Protein AF-A0A939XUY3-F1 (afdb_monomer_lite)

Radius of gyration: 16.59 Å; chains: 1; bounding box: 42×34×42 Å

Sequence (201 aa):
IHAEDLVKTSRIRFNNLEGNDAPYPIAFFKFMLNDNFCKLTSYDYEPELLSLAILDDESDGYLILGYEDGTIAKARVDELLAKNDYVNYKRNSASKLIFASIAHEGDGVMSITKESKSAHRIMVRVDSLSKIDECKIADKGMCPYNEEMISEVIAMDIIPAEDLGVFANITDLDARSLGNPLAKLPKAMDAKLRAWGFEME

Structure (mmCIF, N/CA/C/O backbone):
data_AF-A0A939XUY3-F1
#
_entry.id   AF-A0A939XUY3-F1
#
loop_
_atom_site.group_PDB
_atom_site.id
_atom_site.type_symbol
_atom_site.label_atom_id
_atom_site.label_alt_id
_atom_site.label_comp_id
_atom_site.label_asym_id
_atom_site.label_entity_id
_atom_site.label_seq_id
_atom_site.pdbx_PDB_ins_code
_atom_site.Cartn_x
_atom_site.Cartn_y
_atom_site.Cartn_z
_atom_site.occupancy
_atom_site.B_iso_or_equiv
_atom_site.auth_seq_id
_atom_site.auth_comp_id
_atom_site.auth_asym_id
_atom_site.auth_atom_id
_atom_site.pdbx_PDB_model_num
ATOM 1 N N . ILE A 1 1 ? 19.998 9.329 6.442 1.00 66.50 1 ILE A N 1
ATOM 2 C CA . ILE A 1 1 ? 18.587 8.884 6.436 1.00 66.50 1 ILE A CA 1
ATOM 3 C C . ILE A 1 1 ? 18.218 8.662 7.891 1.00 66.50 1 ILE A C 1
ATOM 5 O O . ILE A 1 1 ? 18.940 7.920 8.554 1.00 66.50 1 ILE A O 1
ATOM 9 N N . HIS A 1 2 ? 17.229 9.385 8.419 1.00 73.88 2 HIS A N 1
ATOM 10 C CA . HIS A 1 2 ? 16.767 9.161 9.789 1.00 73.88 2 HIS A CA 1
ATOM 11 C C . HIS A 1 2 ? 15.851 7.931 9.812 1.00 73.88 2 HIS A C 1
ATOM 13 O O . HIS A 1 2 ? 15.225 7.608 8.807 1.00 73.88 2 HIS A O 1
ATOM 19 N N . ALA A 1 3 ? 15.781 7.213 10.937 1.00 70.94 3 ALA A N 1
ATOM 20 C CA . ALA A 1 3 ? 14.978 5.986 11.026 1.00 70.94 3 ALA A CA 1
ATOM 21 C C . ALA A 1 3 ? 13.485 6.226 10.719 1.00 70.94 3 ALA A C 1
ATOM 23 O O . ALA A 1 3 ? 12.813 5.347 10.187 1.00 70.94 3 ALA A O 1
ATOM 24 N N . GLU A 1 4 ? 12.995 7.430 11.015 1.00 72.62 4 GLU A N 1
ATOM 25 C CA . GLU A 1 4 ? 11.638 7.905 10.722 1.00 72.62 4 GLU A CA 1
ATOM 26 C C . GLU A 1 4 ? 11.360 8.143 9.231 1.00 72.62 4 GLU A C 1
ATOM 28 O O . GLU A 1 4 ? 10.201 8.260 8.842 1.00 72.62 4 GLU A O 1
ATOM 33 N N . ASP A 1 5 ? 12.393 8.217 8.388 1.00 79.38 5 ASP A N 1
ATOM 34 C CA . ASP A 1 5 ? 12.255 8.386 6.937 1.00 79.38 5 ASP A CA 1
ATOM 35 C C . ASP A 1 5 ? 12.140 7.050 6.195 1.00 79.38 5 ASP A C 1
ATOM 37 O O . ASP A 1 5 ? 11.808 7.034 5.010 1.00 79.38 5 ASP A O 1
ATOM 41 N N . LEU A 1 6 ? 12.435 5.932 6.866 1.00 88.44 6 LEU A N 1
ATOM 42 C CA . LEU A 1 6 ? 12.417 4.611 6.249 1.00 88.44 6 LEU A CA 1
ATOM 43 C C . LEU A 1 6 ? 10.993 4.201 5.874 1.00 88.44 6 LEU A C 1
ATOM 45 O O . LEU A 1 6 ? 10.071 4.271 6.688 1.00 88.44 6 LEU A O 1
ATOM 49 N N . VAL A 1 7 ? 10.847 3.695 4.652 1.00 93.31 7 VAL A N 1
ATOM 50 C CA . VAL A 1 7 ? 9.581 3.164 4.146 1.00 93.31 7 VAL A CA 1
ATOM 51 C C . VAL A 1 7 ? 9.457 1.716 4.610 1.00 93.31 7 VAL A C 1
ATOM 53 O O . VAL A 1 7 ? 10.391 0.924 4.480 1.00 93.31 7 VAL A O 1
ATOM 56 N N . LYS A 1 8 ? 8.309 1.354 5.186 1.00 94.38 8 LYS A N 1
ATOM 57 C CA . LYS A 1 8 ? 8.032 -0.024 5.606 1.00 94.38 8 LYS A CA 1
ATOM 58 C C . LYS A 1 8 ? 7.576 -0.866 4.415 1.00 94.38 8 LYS A C 1
ATOM 60 O O . LYS A 1 8 ? 6.984 -0.348 3.478 1.00 94.38 8 LYS A O 1
ATOM 65 N N . THR A 1 9 ? 7.818 -2.168 4.476 1.00 95.50 9 THR A N 1
ATOM 66 C CA . THR A 1 9 ? 7.216 -3.156 3.569 1.00 95.50 9 THR A CA 1
ATOM 67 C C . THR A 1 9 ? 6.383 -4.142 4.374 1.00 95.50 9 THR A C 1
ATOM 69 O O . THR A 1 9 ? 6.449 -4.134 5.608 1.00 95.50 9 THR A O 1
ATOM 72 N N . SER A 1 10 ? 5.574 -4.949 3.688 1.00 93.12 10 SER A N 1
ATOM 73 C CA . SER A 1 10 ? 4.728 -5.953 4.324 1.00 93.12 10 SER A CA 1
ATOM 74 C C . SER A 1 10 ? 5.546 -6.885 5.212 1.00 93.12 10 SER A C 1
ATOM 76 O O . SER A 1 10 ? 6.631 -7.327 4.832 1.00 93.12 10 SER A O 1
ATOM 78 N N . ARG A 1 11 ? 5.012 -7.207 6.396 1.00 89.69 11 ARG A N 1
ATOM 79 C CA . ARG A 1 11 ? 5.635 -8.170 7.320 1.00 89.69 11 ARG A CA 1
ATOM 80 C C . ARG A 1 11 ? 5.455 -9.622 6.882 1.00 89.69 11 ARG A C 1
ATOM 82 O O . ARG A 1 11 ? 6.152 -10.501 7.377 1.00 89.69 11 ARG A O 1
ATOM 89 N N . ILE A 1 12 ? 4.496 -9.868 5.994 1.00 84.81 12 ILE A N 1
ATOM 90 C CA . ILE A 1 12 ? 4.078 -11.208 5.572 1.00 84.81 12 ILE A CA 1
ATOM 91 C C . ILE A 1 12 ? 4.806 -11.608 4.287 1.00 84.81 12 ILE A C 1
ATOM 93 O O . ILE A 1 12 ? 5.097 -12.783 4.068 1.00 84.81 12 ILE A O 1
ATOM 97 N N . ARG A 1 13 ? 5.152 -10.620 3.456 1.00 87.06 13 ARG A N 1
ATOM 98 C CA . ARG A 1 13 ? 5.920 -10.818 2.232 1.00 87.06 13 ARG A CA 1
ATOM 99 C C . ARG A 1 13 ? 7.418 -10.892 2.525 1.00 87.06 13 ARG A C 1
ATOM 101 O O . ARG A 1 13 ? 8.018 -9.935 3.012 1.00 87.06 13 ARG A O 1
ATOM 108 N N . PHE A 1 14 ? 8.052 -11.998 2.148 1.00 81.44 14 PHE A N 1
ATOM 109 C CA . PHE A 1 14 ? 9.499 -12.151 2.281 1.00 81.44 14 PHE A CA 1
ATOM 110 C C . PHE A 1 14 ? 10.246 -11.311 1.231 1.00 81.44 14 PHE A C 1
ATOM 112 O O . PHE A 1 14 ? 10.241 -11.624 0.045 1.00 81.44 14 PHE A O 1
ATOM 119 N N . ASN A 1 15 ? 10.893 -10.227 1.663 1.00 85.94 15 ASN A N 1
ATOM 120 C CA . ASN A 1 15 ? 11.647 -9.330 0.784 1.00 85.94 15 ASN A CA 1
ATOM 121 C C . ASN A 1 15 ? 13.133 -9.717 0.730 1.00 85.94 15 ASN A C 1
ATOM 123 O O . ASN A 1 15 ? 13.960 -9.102 1.407 1.00 85.94 15 ASN A O 1
ATOM 127 N N . ASN A 1 16 ? 13.469 -10.752 -0.044 1.00 79.56 16 ASN A N 1
ATOM 128 C CA . ASN A 1 16 ? 14.843 -11.243 -0.107 1.00 79.56 16 ASN A CA 1
ATOM 129 C C . ASN A 1 16 ? 15.737 -10.390 -1.020 1.00 79.56 16 ASN A C 1
ATOM 131 O O . ASN A 1 16 ? 15.702 -10.530 -2.241 1.00 79.56 16 ASN A O 1
ATOM 135 N N . LEU A 1 17 ? 16.568 -9.532 -0.426 1.00 80.25 17 LEU A N 1
ATOM 136 C CA . LEU A 1 17 ? 17.555 -8.740 -1.166 1.00 80.25 17 LEU A CA 1
ATOM 137 C C . LEU A 1 17 ? 18.861 -9.508 -1.442 1.00 80.25 17 LEU A C 1
ATOM 139 O O . LEU A 1 17 ? 19.607 -9.120 -2.339 1.00 80.25 17 LEU A O 1
ATOM 143 N N . GLU A 1 18 ? 19.138 -10.599 -0.714 1.00 66.88 18 GLU A N 1
ATOM 144 C CA . GLU A 1 18 ? 20.404 -11.339 -0.790 1.00 66.88 18 GLU A CA 1
ATOM 145 C C . GLU A 1 18 ? 20.194 -12.788 -1.269 1.00 66.88 18 GLU A C 1
ATOM 147 O O . GLU A 1 18 ? 19.585 -13.631 -0.611 1.00 66.88 18 GLU A O 1
ATOM 152 N N . GLY A 1 19 ? 20.729 -13.090 -2.455 1.00 55.59 19 GLY A N 1
ATOM 153 C CA . GLY A 1 19 ? 20.490 -14.322 -3.217 1.00 55.59 19 GLY A CA 1
ATOM 154 C C . GLY A 1 19 ? 21.159 -15.601 -2.700 1.00 55.59 19 GLY A C 1
ATOM 155 O O . GLY A 1 19 ? 21.753 -16.327 -3.499 1.00 55.59 19 GLY A O 1
ATOM 156 N N . ASN A 1 20 ? 21.068 -15.897 -1.402 1.00 54.28 20 ASN A N 1
ATOM 157 C CA . ASN A 1 20 ? 21.518 -17.185 -0.858 1.00 54.28 20 ASN A CA 1
ATOM 158 C C . ASN A 1 20 ? 20.404 -18.242 -0.804 1.00 54.28 20 ASN A C 1
ATOM 160 O O . ASN A 1 20 ? 20.714 -19.426 -0.902 1.00 54.28 20 ASN A O 1
ATOM 164 N N . ASP A 1 21 ? 19.135 -17.823 -0.749 1.00 55.06 21 ASP A N 1
ATOM 165 C CA . ASP A 1 21 ? 17.969 -18.708 -0.804 1.00 55.06 21 ASP A CA 1
ATOM 166 C C . ASP A 1 21 ? 17.056 -18.302 -1.973 1.00 55.06 21 ASP A C 1
ATOM 168 O O . ASP A 1 21 ? 16.657 -17.144 -2.102 1.00 55.06 21 ASP A O 1
ATOM 172 N N . ALA A 1 22 ? 16.765 -19.260 -2.858 1.00 61.78 22 ALA A N 1
ATOM 173 C CA . ALA A 1 22 ? 15.842 -19.090 -3.980 1.00 61.78 22 ALA A CA 1
ATOM 174 C C . ALA A 1 22 ? 14.418 -18.761 -3.478 1.00 61.78 22 ALA A C 1
ATOM 176 O O . ALA A 1 22 ? 14.032 -19.267 -2.421 1.00 61.78 22 ALA A O 1
ATOM 177 N N . PRO A 1 23 ? 13.598 -18.005 -4.233 1.00 70.06 23 PRO A N 1
ATOM 178 C CA . PRO A 1 23 ? 13.782 -17.572 -5.627 1.00 70.06 23 PRO A CA 1
ATOM 179 C C . PRO A 1 23 ? 14.630 -16.300 -5.812 1.00 70.06 23 PRO A C 1
ATOM 181 O O . PRO A 1 23 ? 14.644 -15.405 -4.972 1.00 70.06 23 PRO A O 1
ATOM 184 N N . TYR A 1 24 ? 15.338 -16.228 -6.946 1.00 82.62 24 TYR A N 1
ATOM 185 C CA . TYR A 1 24 ? 16.146 -15.064 -7.322 1.00 82.62 24 TYR A CA 1
ATOM 186 C C . TYR A 1 24 ? 15.261 -13.914 -7.827 1.00 82.62 24 TYR A C 1
ATOM 188 O O . TYR A 1 24 ? 14.397 -14.161 -8.672 1.00 82.62 24 TYR A O 1
ATOM 196 N N . PRO A 1 25 ? 15.503 -12.665 -7.392 1.00 90.69 25 PRO A N 1
ATOM 197 C CA . PRO A 1 25 ? 14.782 -11.510 -7.914 1.00 90.69 25 PRO A CA 1
ATOM 198 C C . PRO A 1 25 ? 15.073 -11.276 -9.403 1.00 90.69 25 PRO A C 1
ATOM 200 O O . PRO A 1 25 ? 16.224 -11.351 -9.835 1.00 90.69 25 PRO A O 1
ATOM 203 N N . ILE A 1 26 ? 14.041 -10.941 -10.180 1.00 92.62 26 ILE A N 1
ATOM 204 C CA . ILE A 1 26 ? 14.151 -10.531 -11.590 1.00 92.62 26 ILE A CA 1
ATOM 205 C C . ILE A 1 26 ? 14.459 -9.033 -11.741 1.00 92.62 26 ILE A C 1
ATOM 207 O O . ILE A 1 26 ? 14.944 -8.595 -12.785 1.00 92.62 26 ILE A O 1
ATOM 211 N N . ALA A 1 27 ? 14.167 -8.243 -10.706 1.00 94.50 27 ALA A N 1
ATOM 212 C CA . ALA A 1 27 ? 14.479 -6.823 -10.608 1.00 94.50 27 ALA A CA 1
ATOM 213 C C . ALA A 1 27 ? 14.414 -6.361 -9.145 1.00 94.50 27 ALA A C 1
ATOM 215 O O . ALA A 1 27 ? 13.962 -7.091 -8.262 1.00 94.50 27 ALA A O 1
ATOM 216 N N . PHE A 1 28 ? 14.805 -5.113 -8.909 1.00 95.19 28 PHE A N 1
ATOM 217 C CA . PHE A 1 28 ? 14.605 -4.408 -7.654 1.00 95.19 28 PHE A CA 1
ATOM 218 C C . PHE A 1 28 ? 13.915 -3.072 -7.910 1.00 95.19 28 PHE A C 1
ATOM 220 O O . PHE A 1 28 ? 14.268 -2.336 -8.836 1.00 95.19 28 PHE A O 1
ATOM 227 N N . PHE A 1 29 ? 12.944 -2.745 -7.068 1.00 96.38 29 PHE A N 1
ATOM 228 C CA . PHE A 1 29 ? 12.309 -1.436 -7.012 1.00 96.38 29 PHE A CA 1
ATOM 229 C C . PHE A 1 29 ? 12.867 -0.661 -5.828 1.00 96.38 29 PHE A C 1
ATOM 231 O O . PHE A 1 29 ? 12.643 -1.018 -4.672 1.00 96.38 29 PHE A O 1
ATOM 238 N N . LYS A 1 30 ? 13.599 0.409 -6.132 1.00 95.19 30 LYS A N 1
ATOM 239 C CA . LYS A 1 30 ? 14.349 1.201 -5.165 1.00 95.19 30 LYS A CA 1
ATOM 240 C C . LYS A 1 30 ? 13.684 2.549 -4.930 1.00 95.19 30 LYS A C 1
ATOM 242 O O . LYS A 1 30 ? 13.496 3.340 -5.859 1.00 95.19 30 LYS A O 1
ATOM 247 N N . PHE A 1 31 ? 13.370 2.828 -3.670 1.00 95.00 31 PHE A N 1
ATOM 248 C CA . PHE A 1 31 ? 12.818 4.093 -3.199 1.00 95.00 31 PHE A CA 1
ATOM 249 C C . PHE A 1 31 ? 13.915 4.924 -2.554 1.00 95.00 31 PHE A C 1
ATOM 251 O O . PHE A 1 31 ? 14.581 4.495 -1.613 1.00 95.00 31 PHE A O 1
ATOM 258 N N . MET A 1 32 ? 14.085 6.144 -3.045 1.00 91.50 32 MET A N 1
ATOM 259 C CA . MET A 1 32 ? 15.143 7.048 -2.610 1.00 91.50 32 MET A CA 1
ATOM 260 C C . MET A 1 32 ? 14.568 8.320 -1.988 1.00 91.50 32 MET A C 1
ATOM 262 O O . MET A 1 32 ? 13.374 8.625 -2.093 1.00 91.50 32 MET A O 1
ATOM 266 N N . LEU A 1 33 ? 15.456 9.090 -1.358 1.00 86.31 33 LEU A N 1
ATOM 267 C CA . LEU A 1 33 ? 15.178 10.461 -0.936 1.00 86.31 33 LEU A CA 1
ATOM 268 C C . LEU A 1 33 ? 14.721 11.329 -2.126 1.00 86.31 33 LEU A C 1
ATOM 270 O O . LEU A 1 33 ? 14.993 11.019 -3.289 1.00 86.31 33 LEU A O 1
ATOM 274 N N . ASN A 1 34 ? 14.069 12.455 -1.824 1.00 88.12 34 ASN A N 1
ATOM 275 C CA . ASN A 1 34 ? 13.560 13.423 -2.811 1.00 88.12 34 ASN A CA 1
ATOM 276 C C . ASN A 1 34 ? 12.530 12.839 -3.793 1.00 88.12 34 ASN A C 1
ATOM 278 O O . ASN A 1 34 ? 12.464 13.253 -4.958 1.00 88.12 34 ASN A O 1
ATOM 282 N N . ASP A 1 35 ? 11.758 11.859 -3.325 1.00 91.31 35 ASP A N 1
ATOM 283 C CA . ASP A 1 35 ? 10.641 11.260 -4.057 1.00 91.31 35 ASP A CA 1
ATOM 284 C C . ASP A 1 35 ? 11.050 10.626 -5.389 1.00 91.31 35 ASP A C 1
ATOM 286 O O . ASP A 1 35 ? 10.307 10.647 -6.373 1.00 91.31 35 ASP A O 1
ATOM 290 N N . ASN A 1 36 ? 12.255 10.052 -5.418 1.00 93.38 36 ASN A N 1
ATOM 291 C CA . ASN A 1 36 ? 12.740 9.298 -6.562 1.00 93.38 36 ASN A CA 1
ATOM 292 C C . ASN A 1 36 ? 12.455 7.797 -6.400 1.00 93.38 36 ASN A C 1
ATOM 294 O O . ASN A 1 36 ? 12.539 7.231 -5.307 1.00 93.38 36 ASN A O 1
ATOM 298 N N . PHE A 1 37 ? 12.167 7.166 -7.530 1.00 95.12 37 PHE A N 1
ATOM 299 C CA . PHE A 1 37 ? 11.988 5.735 -7.720 1.00 95.12 37 PHE A CA 1
ATOM 300 C C . PHE A 1 37 ? 12.914 5.261 -8.840 1.00 95.12 37 PHE A C 1
ATOM 302 O O . PHE A 1 37 ? 13.061 5.953 -9.851 1.00 95.12 37 PHE A O 1
ATOM 309 N N . CYS A 1 38 ? 13.495 4.077 -8.687 1.00 94.75 38 CYS A N 1
ATOM 310 C CA . CYS A 1 38 ? 14.340 3.464 -9.701 1.00 94.75 38 CYS A CA 1
ATOM 311 C C . CYS A 1 38 ? 14.058 1.964 -9.817 1.00 94.75 38 CYS A C 1
ATOM 313 O O . CYS A 1 38 ? 13.785 1.298 -8.819 1.00 94.75 38 CYS A O 1
ATOM 315 N N . LYS A 1 39 ? 14.149 1.447 -11.043 1.00 95.31 39 LYS A N 1
ATOM 316 C CA . LYS A 1 39 ? 14.229 0.012 -11.314 1.00 95.31 39 LYS A CA 1
ATOM 317 C C . LYS A 1 39 ? 15.700 -0.363 -11.483 1.00 95.31 39 LYS A C 1
ATOM 319 O O . LYS A 1 39 ? 16.402 0.330 -12.220 1.00 95.31 39 LYS A O 1
ATOM 324 N N . LEU A 1 40 ? 16.119 -1.450 -10.845 1.00 93.75 40 LEU A N 1
ATOM 325 C CA . LEU A 1 40 ? 17.461 -2.013 -10.959 1.00 93.75 40 LEU A CA 1
ATOM 326 C C . LEU A 1 40 ? 17.384 -3.483 -11.382 1.00 93.75 40 LEU A C 1
ATOM 328 O O . LEU A 1 40 ? 16.575 -4.236 -10.845 1.00 93.75 40 LEU A O 1
ATOM 332 N N . THR A 1 41 ? 18.252 -3.920 -12.288 1.00 90.44 41 THR A N 1
ATOM 333 C CA . THR A 1 41 ? 18.448 -5.351 -12.590 1.00 90.44 41 THR A CA 1
ATOM 334 C C . THR A 1 41 ? 19.451 -6.026 -11.658 1.00 90.44 41 THR A C 1
ATOM 336 O O . THR A 1 41 ? 19.426 -7.244 -11.514 1.00 90.44 41 THR A O 1
ATOM 339 N N . SER A 1 42 ? 20.309 -5.254 -10.985 1.00 85.00 42 SER A N 1
ATOM 340 C CA . SER A 1 42 ? 21.186 -5.754 -9.925 1.00 85.00 42 SER A CA 1
ATOM 341 C C . SER A 1 42 ? 21.156 -4.827 -8.723 1.00 85.00 42 SER A C 1
ATOM 343 O O . SER A 1 42 ? 21.192 -3.609 -8.885 1.00 85.00 42 SER A O 1
ATOM 345 N N . TYR A 1 43 ? 21.094 -5.409 -7.527 1.00 80.19 43 TYR A N 1
ATOM 346 C CA . TYR A 1 43 ? 21.045 -4.650 -6.286 1.00 80.19 43 TYR A CA 1
ATOM 347 C C . TYR A 1 43 ? 22.339 -3.851 -6.079 1.00 80.19 43 TYR A C 1
ATOM 349 O O . TYR A 1 43 ? 23.434 -4.419 -6.070 1.00 80.19 43 TYR A O 1
ATOM 357 N N . ASP A 1 44 ? 22.205 -2.534 -5.912 1.00 77.25 44 ASP A N 1
ATOM 358 C CA . ASP A 1 44 ? 23.287 -1.637 -5.530 1.00 77.25 44 ASP A CA 1
ATOM 359 C C . ASP A 1 44 ? 23.109 -1.245 -4.053 1.00 77.25 44 ASP A C 1
ATOM 361 O O . ASP A 1 44 ? 22.080 -0.715 -3.641 1.00 77.25 44 ASP A O 1
ATOM 365 N N . TYR A 1 45 ? 24.096 -1.543 -3.205 1.00 73.25 45 TYR A N 1
ATOM 366 C CA . TYR A 1 45 ? 24.047 -1.326 -1.746 1.00 73.25 45 TYR A CA 1
ATOM 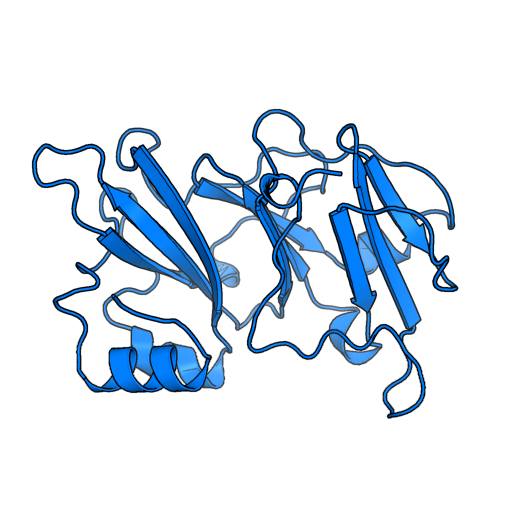367 C C . TYR A 1 45 ? 24.114 0.175 -1.343 1.00 73.25 45 TYR A C 1
ATOM 369 O O . TYR A 1 45 ? 24.731 0.549 -0.346 1.00 73.25 45 TYR A O 1
ATOM 377 N N . GLU A 1 46 ? 23.519 1.060 -2.142 1.00 78.38 46 GLU A N 1
ATOM 378 C CA . GLU A 1 46 ? 23.488 2.511 -1.957 1.00 78.38 46 GLU A CA 1
ATOM 379 C C . GLU A 1 46 ? 22.402 2.941 -0.950 1.00 78.38 46 GLU A C 1
ATOM 381 O O . GLU A 1 46 ? 21.343 2.308 -0.900 1.00 78.38 46 GLU A O 1
ATOM 386 N N . PRO A 1 47 ? 22.595 4.049 -0.201 1.00 75.94 47 PRO A N 1
ATOM 387 C CA . PRO A 1 47 ? 21.625 4.540 0.777 1.00 75.94 47 PRO A CA 1
ATOM 388 C C . PRO A 1 47 ? 20.226 4.758 0.184 1.00 75.94 47 PRO A C 1
ATOM 390 O O . PRO A 1 47 ? 20.037 5.541 -0.749 1.00 75.94 47 PRO A O 1
ATOM 393 N N . GLU A 1 48 ? 19.227 4.113 0.777 1.00 84.44 48 GLU A N 1
ATOM 394 C CA . GLU A 1 48 ? 17.858 4.067 0.262 1.00 84.44 48 GLU A CA 1
ATOM 395 C C . GLU A 1 48 ? 16.820 4.133 1.384 1.00 84.44 48 GLU A C 1
ATOM 397 O O . GLU A 1 48 ? 17.130 3.898 2.552 1.00 84.44 48 GLU A O 1
ATOM 402 N N . LEU A 1 49 ? 15.583 4.488 1.030 1.00 90.31 49 LEU A N 1
ATOM 403 C CA . LEU A 1 49 ? 14.453 4.423 1.959 1.00 90.31 49 LEU A CA 1
ATOM 404 C C . LEU A 1 49 ? 13.915 2.996 2.077 1.00 90.31 49 LEU A C 1
ATOM 406 O O . LEU A 1 49 ? 13.463 2.611 3.152 1.00 90.31 49 LEU A O 1
ATOM 410 N N . LEU A 1 50 ? 13.940 2.256 0.963 1.00 93.81 50 LEU A N 1
ATOM 411 C CA . LEU A 1 50 ? 13.556 0.852 0.836 1.00 93.81 50 LEU A CA 1
ATOM 412 C C . LEU A 1 50 ? 13.983 0.337 -0.546 1.00 93.81 50 LEU A C 1
ATOM 414 O O . LEU A 1 50 ? 13.790 1.040 -1.539 1.00 93.81 50 LEU A O 1
ATOM 418 N N . SER A 1 51 ? 14.463 -0.901 -0.615 1.00 94.19 51 SER A N 1
ATOM 419 C CA . SER A 1 51 ? 14.469 -1.688 -1.849 1.00 94.19 51 SER A CA 1
ATOM 420 C C . SER A 1 51 ? 13.542 -2.883 -1.718 1.00 94.19 51 SER A C 1
ATOM 422 O O . SER A 1 51 ? 13.524 -3.565 -0.692 1.00 94.19 51 SER A O 1
ATOM 424 N N . LEU A 1 52 ? 12.770 -3.134 -2.768 1.00 94.81 52 LEU A N 1
ATOM 425 C CA . LEU A 1 52 ? 11.935 -4.317 -2.912 1.00 94.81 52 LEU A CA 1
ATOM 426 C C . LEU A 1 52 ? 12.538 -5.213 -3.985 1.00 94.81 52 LEU A C 1
ATOM 428 O O . LEU A 1 52 ? 12.643 -4.795 -5.135 1.00 94.81 52 LEU A O 1
ATOM 432 N N . ALA A 1 53 ? 12.913 -6.433 -3.616 1.00 93.44 53 ALA A N 1
ATOM 433 C CA . ALA A 1 53 ? 13.165 -7.488 -4.588 1.00 93.44 53 ALA A CA 1
ATOM 434 C C . ALA A 1 53 ? 11.856 -7.828 -5.299 1.00 93.44 53 ALA A C 1
ATOM 436 O O . ALA A 1 53 ? 10.835 -7.891 -4.628 1.00 93.44 53 ALA A O 1
ATOM 437 N N . ILE A 1 54 ? 11.878 -8.039 -6.611 1.00 94.75 54 ILE A N 1
ATOM 438 C CA . ILE A 1 54 ? 10.710 -8.435 -7.405 1.00 94.75 54 ILE A CA 1
ATOM 439 C C . ILE A 1 54 ? 10.938 -9.852 -7.901 1.00 94.75 54 ILE A C 1
ATOM 441 O O . ILE A 1 54 ? 11.949 -10.109 -8.559 1.00 94.75 54 ILE A O 1
ATOM 445 N N . LEU A 1 55 ? 10.028 -10.760 -7.575 1.00 92.75 55 LEU A N 1
ATOM 446 C CA . LEU A 1 55 ? 10.068 -12.147 -8.020 1.00 92.75 55 LEU A CA 1
ATOM 447 C C . LEU A 1 55 ? 9.324 -12.315 -9.351 1.00 92.75 55 LEU A C 1
ATOM 449 O O . LEU A 1 55 ? 8.536 -11.463 -9.759 1.00 92.75 55 LEU A O 1
ATOM 453 N N . ASP A 1 56 ? 9.617 -13.400 -10.065 1.00 92.00 56 ASP A N 1
ATOM 454 C CA . ASP A 1 56 ? 9.031 -13.664 -11.387 1.00 92.00 56 ASP A CA 1
ATOM 455 C C . ASP A 1 56 ? 7.502 -13.831 -11.328 1.00 92.00 56 ASP A C 1
ATOM 457 O O . ASP A 1 56 ? 6.774 -13.282 -12.157 1.00 92.00 56 ASP A O 1
ATOM 461 N N . ASP A 1 57 ? 7.013 -14.512 -10.290 1.00 92.19 57 ASP A N 1
ATOM 462 C CA . ASP A 1 57 ? 5.591 -14.731 -10.011 1.00 92.19 57 ASP A CA 1
ATOM 463 C C . ASP A 1 57 ? 4.852 -13.469 -9.550 1.00 92.19 57 ASP A C 1
ATOM 465 O O . ASP A 1 57 ? 3.630 -13.467 -9.507 1.00 92.19 57 ASP A O 1
ATOM 469 N N . GLU A 1 58 ? 5.570 -12.384 -9.261 1.00 94.50 58 GLU A N 1
ATOM 470 C CA . GLU A 1 58 ? 5.004 -11.086 -8.889 1.00 94.50 58 GLU A CA 1
ATOM 471 C C . GLU A 1 58 ? 4.907 -10.110 -10.074 1.00 94.50 58 GLU A C 1
ATOM 473 O O . GLU A 1 58 ? 4.430 -8.982 -9.920 1.00 94.50 58 GLU A O 1
ATOM 478 N N . SER A 1 59 ? 5.377 -10.510 -11.260 1.00 95.06 59 SER A N 1
ATOM 479 C CA . SER A 1 59 ? 5.472 -9.636 -12.436 1.00 95.06 59 SER A CA 1
ATOM 480 C C . SER A 1 59 ? 4.118 -9.145 -12.964 1.00 95.06 59 SER A C 1
ATOM 482 O O . SER A 1 59 ? 4.049 -8.050 -13.526 1.00 95.06 59 SER A O 1
ATOM 484 N N . ASP A 1 60 ? 3.047 -9.911 -12.753 1.00 95.94 60 ASP A N 1
ATOM 485 C CA . ASP A 1 60 ? 1.664 -9.557 -13.089 1.00 95.94 60 ASP A CA 1
ATOM 486 C C . ASP A 1 60 ? 0.902 -8.894 -11.925 1.00 95.94 60 ASP A C 1
ATOM 488 O O . ASP A 1 60 ? -0.271 -8.542 -12.069 1.00 95.94 60 ASP A O 1
ATOM 492 N N . GLY A 1 61 ? 1.569 -8.712 -10.784 1.00 97.50 61 GLY A N 1
ATOM 493 C CA . GLY A 1 61 ? 1.015 -8.093 -9.592 1.00 97.50 61 GLY A CA 1
ATOM 494 C C . GLY A 1 61 ? 1.084 -6.566 -9.602 1.00 97.50 61 GLY A C 1
ATOM 495 O O . GLY A 1 61 ? 1.268 -5.889 -10.622 1.00 97.50 61 GLY A O 1
ATOM 496 N N . TYR A 1 62 ? 0.957 -6.009 -8.402 1.00 98.50 62 TYR A N 1
ATOM 497 C CA . TYR A 1 62 ? 0.880 -4.578 -8.162 1.00 98.50 62 TYR A CA 1
ATOM 498 C C . TYR A 1 62 ? 1.877 -4.134 -7.098 1.00 98.50 62 TYR A C 1
ATOM 500 O O . TYR A 1 62 ? 1.999 -4.736 -6.034 1.00 98.50 62 TYR A O 1
ATOM 508 N N . LEU A 1 63 ? 2.542 -3.015 -7.365 1.00 98.50 63 LEU A N 1
ATOM 509 C CA . LEU A 1 63 ? 3.216 -2.224 -6.354 1.00 98.50 63 LEU A CA 1
ATOM 510 C C . LEU A 1 63 ? 2.177 -1.358 -5.638 1.00 98.50 63 LEU A C 1
ATOM 512 O O . LEU A 1 63 ? 1.577 -0.461 -6.237 1.00 98.50 63 LEU A O 1
ATOM 516 N N . ILE A 1 64 ? 2.009 -1.609 -4.345 1.00 98.56 64 ILE A N 1
ATOM 517 C CA . ILE A 1 64 ? 1.138 -0.850 -3.454 1.00 98.56 64 ILE A CA 1
ATOM 518 C C . ILE A 1 64 ? 1.982 0.159 -2.693 1.00 98.56 64 ILE A C 1
ATOM 520 O O . ILE A 1 64 ? 2.942 -0.224 -2.027 1.00 98.56 64 ILE A O 1
ATOM 524 N N . LEU A 1 65 ? 1.619 1.437 -2.777 1.00 98.50 65 LEU A N 1
ATOM 525 C CA . LEU A 1 65 ? 2.249 2.530 -2.039 1.00 98.50 65 LEU A CA 1
ATOM 526 C C . LEU A 1 65 ? 1.246 3.151 -1.076 1.00 98.50 65 LEU A C 1
ATOM 528 O O . LEU A 1 65 ? 0.174 3.566 -1.502 1.00 98.50 65 LEU A O 1
ATOM 532 N N . GLY A 1 66 ? 1.615 3.239 0.197 1.00 98.00 66 GLY A N 1
ATOM 533 C CA . GLY A 1 66 ? 0.822 3.851 1.255 1.00 98.00 66 GLY A CA 1
ATOM 534 C C . GLY A 1 66 ? 1.462 5.134 1.771 1.00 98.00 66 GLY A C 1
ATOM 535 O O . GLY A 1 66 ? 2.652 5.149 2.113 1.00 98.00 66 GLY A O 1
ATOM 536 N N . TYR A 1 67 ? 0.671 6.199 1.846 1.00 97.12 67 TYR A N 1
ATOM 537 C CA . TYR A 1 67 ? 1.115 7.526 2.262 1.00 97.12 67 TYR A CA 1
ATOM 538 C C . TYR A 1 67 ? 0.561 7.915 3.642 1.00 97.12 67 TYR A C 1
ATOM 540 O O . TYR A 1 67 ? -0.436 7.364 4.113 1.00 97.12 67 TYR A O 1
ATOM 548 N N . GLU A 1 68 ? 1.219 8.866 4.308 1.00 95.81 68 GLU A N 1
ATOM 549 C CA . GLU A 1 68 ? 0.855 9.325 5.662 1.00 95.81 68 GLU A CA 1
ATOM 550 C C . GLU A 1 68 ? -0.542 9.961 5.752 1.00 95.81 68 GLU A C 1
ATOM 552 O O . GLU A 1 68 ? -1.136 9.979 6.828 1.00 95.81 68 GLU A O 1
ATOM 557 N N . ASP A 1 69 ? -1.084 10.452 4.633 1.00 95.44 69 ASP A N 1
ATOM 558 C CA . ASP A 1 69 ? -2.442 11.001 4.541 1.00 95.44 69 ASP A CA 1
ATOM 559 C C . ASP A 1 69 ? -3.528 9.922 4.356 1.00 95.44 69 ASP A C 1
ATOM 561 O O . ASP A 1 69 ? -4.716 10.238 4.272 1.00 95.44 69 ASP A O 1
ATOM 565 N N . GLY A 1 70 ? -3.142 8.642 4.308 1.00 96.31 70 GLY A N 1
ATOM 566 C CA . GLY A 1 70 ? -4.054 7.518 4.110 1.00 96.31 70 GLY A CA 1
ATOM 567 C C . GLY A 1 70 ? -4.312 7.148 2.656 1.00 96.31 70 GLY A C 1
ATOM 568 O O . GLY A 1 70 ? -5.045 6.192 2.400 1.00 96.31 70 GLY A O 1
ATOM 569 N N . THR A 1 71 ? -3.726 7.874 1.704 1.00 97.25 71 THR A N 1
ATOM 570 C CA . THR A 1 71 ? -3.847 7.524 0.290 1.00 97.25 71 THR A CA 1
ATOM 571 C C . THR A 1 71 ? -3.042 6.277 -0.042 1.00 97.25 71 THR A C 1
ATOM 573 O O . THR A 1 71 ? -1.979 6.008 0.527 1.00 97.25 71 THR A O 1
ATOM 576 N N . ILE A 1 72 ? -3.582 5.501 -0.977 1.00 98.19 72 ILE A N 1
ATOM 577 C CA . ILE A 1 72 ? -3.003 4.267 -1.483 1.00 98.19 72 ILE A CA 1
ATOM 578 C C . ILE A 1 72 ? -2.925 4.364 -3.005 1.00 98.19 72 ILE A C 1
ATOM 580 O O . ILE A 1 72 ? -3.936 4.574 -3.679 1.00 98.19 72 ILE A O 1
ATOM 584 N N . ALA A 1 73 ? -1.726 4.200 -3.555 1.00 98.31 73 ALA A N 1
ATOM 585 C CA . ALA A 1 73 ? -1.505 4.071 -4.990 1.00 98.31 73 ALA A CA 1
ATOM 586 C C . ALA A 1 73 ? -1.265 2.600 -5.353 1.00 98.31 73 ALA A C 1
ATOM 588 O O . ALA A 1 73 ? -0.454 1.927 -4.714 1.00 98.31 73 ALA A O 1
ATOM 589 N N . LYS A 1 74 ? -1.958 2.120 -6.391 1.00 98.62 74 LYS A N 1
ATOM 590 C CA . LYS A 1 74 ? -1.833 0.766 -6.944 1.00 98.62 74 LYS A CA 1
ATOM 591 C C . LYS A 1 74 ? -1.249 0.861 -8.354 1.00 98.62 74 LYS A C 1
ATOM 593 O O . LYS A 1 74 ? -1.954 1.238 -9.284 1.00 98.62 74 LYS A O 1
ATOM 598 N N . ALA A 1 75 ? 0.035 0.553 -8.517 1.00 98.44 75 ALA A N 1
ATOM 599 C CA . ALA A 1 75 ? 0.727 0.619 -9.807 1.00 98.44 75 ALA A CA 1
ATOM 600 C C . ALA A 1 75 ? 1.085 -0.782 -10.305 1.00 98.44 75 ALA A C 1
ATOM 602 O O . ALA A 1 75 ? 1.555 -1.607 -9.527 1.00 98.44 75 ALA A O 1
ATOM 603 N N . ARG A 1 76 ? 0.901 -1.059 -11.598 1.00 98.38 76 ARG A N 1
ATOM 604 C CA . ARG A 1 76 ? 1.209 -2.380 -12.160 1.00 98.38 76 ARG A CA 1
ATOM 605 C C . ARG A 1 76 ? 2.714 -2.652 -12.167 1.00 98.38 76 ARG A C 1
ATOM 607 O O . ARG A 1 76 ? 3.502 -1.788 -12.561 1.00 98.38 76 ARG A O 1
ATOM 614 N N . VAL A 1 77 ? 3.122 -3.849 -11.749 1.00 98.44 77 VAL A N 1
ATOM 615 C CA . VAL A 1 77 ? 4.541 -4.237 -11.711 1.00 98.44 77 VAL A CA 1
ATOM 616 C C . VAL A 1 77 ? 5.117 -4.352 -13.123 1.00 98.44 77 VAL A C 1
ATOM 618 O O . VAL A 1 77 ? 6.207 -3.833 -13.366 1.00 98.44 77 VAL A O 1
ATOM 621 N N . ASP A 1 78 ? 4.385 -4.938 -14.071 1.00 97.88 78 ASP A N 1
ATOM 622 C CA . ASP A 1 78 ? 4.809 -5.094 -15.470 1.00 97.88 78 ASP A CA 1
ATOM 623 C C . ASP A 1 78 ? 5.199 -3.762 -16.145 1.00 97.88 78 ASP A C 1
ATOM 625 O O . ASP A 1 78 ? 6.258 -3.651 -16.773 1.00 97.88 78 ASP A O 1
ATOM 629 N N . GLU A 1 79 ? 4.406 -2.709 -15.951 1.00 97.56 79 GLU A N 1
ATOM 630 C CA . GLU A 1 79 ? 4.684 -1.365 -16.463 1.00 97.56 79 GLU A CA 1
ATOM 631 C C . GLU A 1 79 ? 5.943 -0.752 -15.839 1.00 97.56 79 GLU A C 1
ATOM 633 O O . GLU A 1 79 ? 6.697 -0.027 -16.500 1.00 97.56 79 GLU A O 1
ATOM 638 N N . LEU A 1 80 ? 6.187 -1.027 -14.556 1.00 97.69 80 LEU A N 1
ATOM 639 C CA . LEU A 1 80 ? 7.376 -0.563 -13.846 1.00 97.69 80 LEU A CA 1
ATOM 640 C C . LEU A 1 80 ? 8.622 -1.353 -14.265 1.00 97.69 80 LEU A C 1
ATOM 642 O O . LEU A 1 80 ? 9.686 -0.754 -14.428 1.00 97.69 80 LEU A O 1
ATOM 646 N N . LEU A 1 81 ? 8.497 -2.657 -14.518 1.00 97.25 81 LEU A N 1
ATOM 647 C CA . LEU A 1 81 ? 9.572 -3.502 -15.045 1.00 97.25 81 LEU A CA 1
ATOM 648 C C . LEU A 1 81 ? 10.005 -3.072 -16.454 1.00 97.25 81 LEU A C 1
ATOM 650 O O . LEU A 1 81 ? 11.196 -3.132 -16.777 1.00 97.25 81 LEU A O 1
ATOM 654 N N . ALA A 1 82 ? 9.069 -2.566 -17.262 1.00 96.50 82 ALA A N 1
ATOM 655 C CA . ALA A 1 82 ? 9.335 -2.028 -18.596 1.00 96.50 82 ALA A CA 1
ATOM 656 C C . ALA A 1 82 ? 10.104 -0.689 -18.594 1.00 96.50 82 ALA A C 1
ATOM 658 O O . ALA A 1 82 ? 10.544 -0.230 -19.651 1.00 96.50 82 ALA A O 1
ATOM 659 N N . LYS A 1 83 ? 10.293 -0.043 -17.433 1.00 95.56 83 LYS A N 1
ATOM 660 C CA . LYS A 1 83 ? 11.090 1.189 -17.324 1.00 95.56 83 LYS A CA 1
ATOM 661 C C . LYS A 1 83 ? 12.569 0.939 -17.602 1.00 95.56 83 LYS A C 1
ATOM 663 O O . LYS A 1 83 ? 13.080 -0.169 -17.435 1.00 95.56 83 LYS A O 1
ATOM 668 N N . ASN A 1 84 ? 13.273 2.002 -17.989 1.00 95.88 84 ASN A N 1
ATOM 669 C CA . ASN A 1 84 ? 14.715 1.941 -18.185 1.00 95.88 84 ASN A CA 1
ATOM 670 C C . ASN A 1 84 ? 15.410 1.676 -16.851 1.00 95.88 84 ASN A C 1
ATOM 672 O O . ASN A 1 84 ? 15.043 2.234 -15.816 1.00 95.88 84 ASN A O 1
ATOM 676 N N . ASP A 1 85 ? 16.417 0.821 -16.913 1.00 93.88 85 ASP A N 1
ATOM 677 C CA . ASP A 1 85 ? 17.221 0.441 -15.764 1.00 93.88 85 ASP A CA 1
ATOM 678 C C . ASP A 1 85 ? 18.089 1.615 -15.286 1.00 93.88 85 ASP A C 1
ATOM 680 O O . ASP A 1 85 ? 18.574 2.391 -16.114 1.00 93.88 85 ASP A O 1
ATOM 684 N N . TYR A 1 86 ? 18.272 1.759 -13.971 1.00 91.06 86 TYR A N 1
ATOM 685 C CA . TYR A 1 86 ? 19.078 2.820 -13.337 1.00 91.06 86 TYR A CA 1
ATOM 686 C C . TYR A 1 86 ? 18.621 4.264 -13.627 1.00 91.06 86 TYR A C 1
ATOM 688 O O . TYR A 1 86 ? 19.373 5.221 -13.422 1.00 91.06 86 TYR A O 1
ATOM 696 N N . VAL A 1 87 ? 17.385 4.457 -14.101 1.00 94.19 87 VAL A N 1
ATOM 697 C CA . VAL A 1 87 ? 16.817 5.788 -14.355 1.00 94.19 87 VAL A CA 1
ATOM 698 C C . VAL A 1 87 ? 15.946 6.235 -13.186 1.00 94.19 87 VAL A C 1
ATOM 700 O O . VAL A 1 87 ? 15.033 5.531 -12.760 1.00 94.19 87 VAL A O 1
ATOM 703 N N . ASN A 1 88 ? 16.185 7.464 -12.721 1.00 93.38 88 ASN A N 1
ATOM 704 C CA . ASN A 1 88 ? 15.378 8.100 -11.684 1.00 93.38 88 ASN A CA 1
ATOM 705 C C . ASN A 1 88 ? 14.047 8.602 -12.250 1.00 93.38 88 ASN A C 1
ATOM 707 O O . ASN A 1 88 ? 14.003 9.541 -13.049 1.00 93.38 88 ASN A O 1
ATOM 711 N N . TYR A 1 89 ? 12.955 8.020 -11.771 1.00 95.12 89 TYR A N 1
ATOM 712 C CA . TYR A 1 89 ? 11.593 8.488 -11.989 1.00 95.12 89 TYR A CA 1
ATOM 713 C C . TYR A 1 89 ? 11.070 9.186 -10.736 1.00 95.12 89 TYR A C 1
ATOM 715 O O . TYR A 1 89 ? 11.515 8.907 -9.625 1.00 95.12 89 TYR A O 1
ATOM 723 N N . LYS A 1 90 ? 10.100 10.084 -10.905 1.00 94.62 90 LYS A N 1
ATOM 724 C CA . LYS A 1 90 ? 9.391 10.692 -9.777 1.00 94.62 90 LYS A CA 1
ATOM 725 C C . LYS A 1 90 ? 8.235 9.810 -9.324 1.00 94.62 90 LYS A C 1
ATOM 727 O O . LYS A 1 90 ? 7.479 9.318 -10.163 1.00 94.62 90 LYS A O 1
ATOM 732 N N . ARG A 1 91 ? 8.100 9.652 -8.007 1.00 94.25 91 ARG A N 1
ATOM 733 C CA . ARG A 1 91 ? 6.866 9.202 -7.353 1.00 94.25 91 ARG A CA 1
ATOM 734 C C . ARG A 1 91 ? 6.086 10.403 -6.824 1.00 94.25 91 ARG A C 1
ATOM 736 O O . ARG A 1 91 ? 6.623 11.512 -6.782 1.00 94.25 91 ARG A O 1
ATOM 743 N N . ASN A 1 92 ? 4.840 10.179 -6.411 1.00 95.00 92 ASN A N 1
ATOM 744 C CA . ASN A 1 92 ? 4.064 11.211 -5.733 1.00 95.00 92 ASN A CA 1
ATOM 745 C C . ASN A 1 92 ? 4.840 11.758 -4.521 1.00 95.00 92 ASN A C 1
ATOM 747 O O . ASN A 1 92 ? 5.419 10.997 -3.736 1.00 95.00 92 ASN A O 1
ATOM 751 N N . SER A 1 93 ? 4.841 13.084 -4.419 1.00 94.62 93 SER A N 1
ATOM 752 C CA . SER A 1 93 ? 5.524 13.875 -3.394 1.00 94.62 93 SER A CA 1
ATOM 753 C C . SER A 1 93 ? 4.557 14.762 -2.604 1.00 94.62 93 SER A C 1
ATOM 755 O O . SER A 1 93 ? 4.997 15.603 -1.826 1.00 94.62 93 SER A O 1
ATOM 757 N N . ALA A 1 94 ? 3.244 14.644 -2.841 1.00 94.12 94 ALA A N 1
ATOM 758 C CA . ALA A 1 94 ? 2.237 15.437 -2.134 1.00 94.12 94 ALA A CA 1
ATOM 759 C C . ALA A 1 94 ? 2.070 15.014 -0.664 1.00 94.12 94 ALA A C 1
ATOM 761 O O . ALA A 1 94 ? 1.584 15.800 0.143 1.00 94.12 94 ALA A O 1
ATOM 762 N N . SER A 1 95 ? 2.465 13.785 -0.333 1.00 94.44 95 SER A N 1
ATOM 763 C CA . SER A 1 95 ? 2.395 13.200 1.003 1.00 94.44 95 SER A CA 1
ATOM 764 C C . SER A 1 95 ? 3.598 12.275 1.210 1.00 94.44 95 SER A C 1
ATOM 766 O O . SER A 1 95 ? 4.130 11.721 0.237 1.00 94.44 95 SER A O 1
ATOM 768 N N . LYS A 1 96 ? 4.070 12.122 2.453 1.00 94.75 96 LYS A N 1
ATOM 769 C CA . LYS A 1 96 ? 5.194 11.231 2.770 1.00 94.75 96 LYS A CA 1
ATOM 770 C C . LYS A 1 96 ? 4.818 9.774 2.504 1.00 94.75 96 LYS A C 1
ATOM 772 O O . LYS A 1 96 ? 3.801 9.285 2.988 1.00 94.75 96 LYS A O 1
ATOM 777 N N . LEU A 1 97 ? 5.672 9.064 1.768 1.00 96.38 97 LEU A N 1
ATOM 778 C CA . LEU A 1 97 ? 5.566 7.615 1.599 1.00 96.38 97 LEU A CA 1
ATOM 779 C C . LEU A 1 97 ? 5.972 6.922 2.906 1.00 96.38 97 LEU A C 1
ATOM 781 O O . LEU A 1 97 ? 7.077 7.151 3.396 1.00 96.38 97 LEU A O 1
ATOM 785 N N . ILE A 1 98 ? 5.105 6.066 3.443 1.00 96.44 98 ILE A N 1
ATOM 786 C CA . ILE A 1 98 ? 5.352 5.331 4.697 1.00 96.44 98 ILE A CA 1
ATOM 787 C C . ILE A 1 98 ? 5.371 3.816 4.499 1.00 96.44 98 ILE A C 1
ATOM 789 O O . ILE A 1 98 ? 5.967 3.094 5.301 1.00 96.44 98 ILE A O 1
ATOM 793 N N . PHE A 1 99 ? 4.758 3.331 3.419 1.00 97.44 99 PHE A N 1
ATOM 794 C CA . PHE A 1 99 ? 4.630 1.913 3.127 1.00 97.44 99 PHE A CA 1
ATOM 795 C C . PHE A 1 99 ? 4.781 1.639 1.630 1.00 97.44 99 PHE A C 1
ATOM 797 O O . PHE A 1 99 ? 4.241 2.379 0.810 1.00 97.44 99 PHE A O 1
ATOM 804 N N . ALA A 1 100 ? 5.481 0.567 1.272 1.00 98.00 100 ALA A N 1
ATOM 805 C CA . ALA A 1 100 ? 5.498 0.035 -0.080 1.00 98.00 100 ALA A CA 1
ATOM 806 C C . ALA A 1 100 ? 5.668 -1.488 -0.067 1.00 98.00 100 ALA A C 1
ATOM 808 O O . ALA A 1 100 ? 6.564 -2.007 0.599 1.00 98.00 100 ALA A O 1
ATOM 809 N N . SER A 1 101 ? 4.845 -2.212 -0.822 1.00 97.75 101 SER A N 1
ATOM 810 C CA . SER A 1 101 ? 4.978 -3.665 -0.970 1.00 97.75 101 SER A CA 1
ATOM 811 C C . SER A 1 101 ? 4.390 -4.164 -2.285 1.00 97.75 101 SER A C 1
ATOM 813 O O . SER A 1 101 ? 3.654 -3.434 -2.947 1.00 97.75 101 SER A O 1
ATOM 815 N N . ILE A 1 102 ? 4.727 -5.397 -2.659 1.00 97.69 102 ILE A N 1
ATOM 816 C CA . ILE A 1 102 ? 4.124 -6.071 -3.811 1.00 97.69 102 ILE A CA 1
ATOM 817 C C . ILE A 1 102 ? 2.948 -6.920 -3.328 1.00 97.69 102 ILE A C 1
ATOM 819 O O . ILE A 1 102 ? 3.018 -7.505 -2.248 1.00 97.69 102 ILE A O 1
ATOM 823 N N . ALA A 1 103 ? 1.869 -6.939 -4.102 1.00 97.25 103 ALA A N 1
ATOM 824 C CA . ALA A 1 103 ? 0.655 -7.691 -3.813 1.00 97.25 103 ALA A CA 1
ATOM 825 C C . ALA A 1 103 ? -0.046 -8.120 -5.110 1.00 97.25 103 ALA A C 1
ATOM 827 O O . ALA A 1 103 ? 0.212 -7.563 -6.180 1.00 97.25 103 ALA A O 1
ATOM 828 N N . HIS A 1 104 ? -0.967 -9.072 -5.012 1.00 97.06 104 HIS A N 1
ATOM 829 C CA . HIS A 1 104 ? -1.784 -9.540 -6.131 1.00 97.06 104 HIS A CA 1
ATOM 830 C C . HIS A 1 104 ? -3.205 -8.974 -6.059 1.00 97.06 104 HIS A C 1
ATOM 832 O O . HIS A 1 104 ? -3.687 -8.598 -4.997 1.00 97.06 104 HIS A O 1
ATOM 838 N N . GLU A 1 105 ? -3.920 -8.957 -7.188 1.00 96.50 105 GLU A N 1
ATOM 839 C CA . GLU A 1 105 ? -5.270 -8.364 -7.292 1.00 96.50 105 GLU A CA 1
ATOM 840 C C . GLU A 1 105 ? -6.273 -8.891 -6.246 1.00 96.50 105 GLU A C 1
ATOM 842 O O . GLU A 1 105 ? -7.177 -8.170 -5.824 1.00 96.50 105 GLU A O 1
ATOM 847 N N . GLY A 1 106 ? -6.123 -10.157 -5.838 1.00 97.31 106 GLY A N 1
ATOM 848 C CA . GLY A 1 106 ? -6.993 -10.811 -4.859 1.00 97.31 106 GLY A CA 1
ATOM 849 C C . GLY A 1 106 ? -6.691 -10.478 -3.396 1.00 97.31 106 GLY A C 1
ATOM 850 O O . GLY A 1 106 ? -7.478 -10.861 -2.532 1.00 97.31 106 GLY A O 1
ATOM 851 N N . ASP A 1 107 ? -5.579 -9.804 -3.109 1.00 98.06 107 ASP A N 1
ATOM 852 C CA . ASP A 1 107 ? -5.192 -9.421 -1.753 1.00 98.06 107 ASP A CA 1
ATOM 853 C C . ASP A 1 107 ? -5.962 -8.175 -1.280 1.00 98.06 107 ASP A C 1
ATOM 855 O O . ASP A 1 107 ? -6.691 -7.515 -2.029 1.00 98.06 107 ASP A O 1
ATOM 859 N N . GLY A 1 108 ? -5.799 -7.829 -0.005 1.00 97.94 108 GLY A N 1
ATOM 860 C CA . GLY A 1 108 ? -6.251 -6.559 0.557 1.00 97.94 108 GLY A CA 1
ATOM 861 C C . GLY A 1 108 ? -5.101 -5.737 1.119 1.00 97.94 108 GLY A C 1
ATOM 862 O O . GLY A 1 108 ? -4.020 -6.248 1.392 1.00 97.94 108 GLY A O 1
ATOM 863 N N . VAL A 1 109 ? -5.352 -4.457 1.349 1.00 98.00 109 VAL A N 1
ATOM 864 C CA . VAL A 1 109 ? -4.488 -3.576 2.132 1.00 98.00 109 VAL A CA 1
ATOM 865 C C . VAL A 1 109 ? -5.177 -3.256 3.450 1.00 98.00 109 VAL A C 1
ATOM 867 O O . VAL A 1 109 ? -6.328 -2.826 3.488 1.00 98.00 109 VAL A O 1
ATOM 870 N N . MET A 1 110 ? -4.483 -3.508 4.552 1.00 97.38 110 MET A N 1
ATOM 871 C CA . MET A 1 110 ? -4.922 -3.126 5.883 1.00 97.38 110 MET A CA 1
ATOM 872 C C . MET A 1 110 ? -4.324 -1.778 6.253 1.00 97.38 110 MET A C 1
ATOM 874 O O . MET A 1 110 ? -3.117 -1.583 6.136 1.00 97.38 110 MET A O 1
ATOM 878 N N . SER A 1 111 ? -5.158 -0.902 6.803 1.00 96.56 111 SER A N 1
ATOM 879 C CA . SER A 1 111 ? -4.750 0.381 7.367 1.00 96.56 111 SER A CA 1
ATOM 880 C C . SER A 1 111 ? -5.080 0.423 8.855 1.00 96.56 111 SER A C 1
ATOM 882 O O . SER A 1 111 ? -6.228 0.214 9.260 1.00 96.56 111 SER A O 1
ATOM 884 N N . ILE A 1 112 ? -4.071 0.724 9.672 1.00 95.25 112 ILE A N 1
ATOM 885 C CA . ILE A 1 112 ? -4.205 1.032 11.097 1.00 95.25 112 ILE A CA 1
ATOM 886 C C . ILE A 1 112 ? -4.068 2.541 11.247 1.00 95.25 112 ILE A C 1
ATOM 888 O O . ILE A 1 112 ? -3.031 3.121 10.925 1.00 95.25 112 ILE A O 1
ATOM 892 N N . THR A 1 113 ? -5.125 3.188 11.720 1.00 95.81 113 THR A N 1
ATOM 893 C CA . THR A 1 113 ? -5.244 4.650 11.715 1.00 95.81 113 THR A CA 1
ATOM 894 C C . THR A 1 113 ? -5.699 5.168 13.065 1.00 95.81 113 THR A C 1
ATOM 896 O O . THR A 1 113 ? -6.368 4.467 13.822 1.00 95.81 113 THR A O 1
ATOM 899 N N . LYS A 1 114 ? -5.354 6.411 13.385 1.00 95.62 114 LYS A N 1
ATOM 900 C CA . LYS A 1 114 ? -5.890 7.120 14.546 1.00 95.62 114 LYS A CA 1
ATOM 901 C C . LYS A 1 114 ? -7.012 8.035 14.087 1.00 95.62 114 LYS A C 1
ATOM 903 O O . LYS A 1 114 ? -6.812 8.844 13.185 1.00 95.62 114 LYS A O 1
ATOM 908 N N . GLU A 1 115 ? -8.190 7.925 14.693 1.00 94.69 115 GLU A N 1
ATOM 909 C CA . GLU A 1 115 ? -9.317 8.783 14.316 1.00 94.69 115 GLU A CA 1
ATOM 910 C C . GLU A 1 115 ? -9.109 10.243 14.779 1.00 94.69 115 GLU A C 1
ATOM 912 O O . GLU A 1 115 ? -8.653 10.506 15.897 1.00 94.69 115 GLU A O 1
ATOM 917 N N . SER A 1 116 ? -9.525 11.205 13.949 1.00 92.06 116 SER A N 1
ATOM 918 C CA . SER A 1 116 ? -9.484 12.645 14.267 1.00 92.06 116 SER A CA 1
ATOM 919 C C . SER A 1 116 ? -10.476 13.065 15.350 1.00 92.06 116 SER A C 1
ATOM 921 O O . SER A 1 116 ? -10.313 14.107 15.984 1.00 92.06 116 SER A O 1
ATOM 923 N N . LYS A 1 117 ? -11.543 12.284 15.557 1.00 82.25 117 LYS A N 1
ATOM 924 C CA . LYS A 1 117 ? -12.590 12.593 16.543 1.00 82.25 117 LYS A CA 1
ATOM 925 C C . LYS A 1 117 ? -12.057 12.484 17.974 1.00 82.25 117 LYS A C 1
ATOM 927 O O . LYS A 1 117 ? -11.085 11.790 18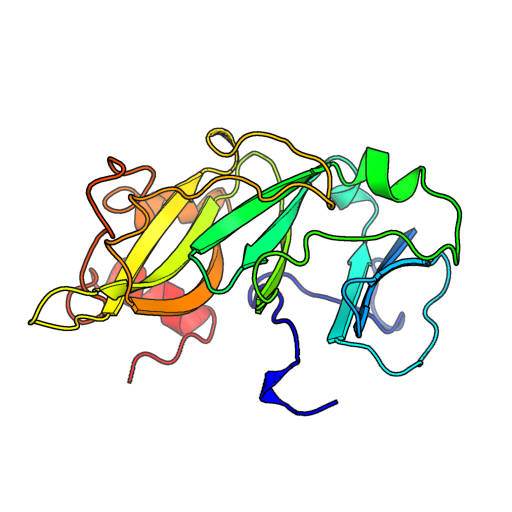.240 1.00 82.25 117 LYS A O 1
ATOM 932 N N . SER A 1 118 ? -12.770 13.110 18.911 1.00 68.88 118 SER A N 1
ATOM 933 C CA . SER A 1 118 ? -12.367 13.295 20.317 1.00 68.88 118 SER A CA 1
ATOM 934 C C . SER A 1 118 ? -11.952 12.037 21.087 1.00 68.88 118 SER A C 1
ATOM 936 O O . SER A 1 118 ? -11.253 12.153 22.089 1.00 68.88 118 SER A O 1
ATOM 938 N N . ALA A 1 119 ? -12.383 10.847 20.666 1.00 77.19 119 ALA A N 1
ATOM 939 C CA . ALA A 1 119 ? -12.007 9.601 21.324 1.00 77.19 119 ALA A CA 1
ATOM 940 C C . ALA A 1 119 ? -10.625 9.072 20.890 1.00 77.19 119 ALA A C 1
ATOM 942 O O . ALA A 1 119 ? -10.108 8.189 21.572 1.00 77.19 119 ALA A O 1
ATOM 943 N N . HIS A 1 120 ? -10.029 9.608 19.811 1.00 86.00 120 HIS A N 1
ATOM 944 C CA . HIS A 1 120 ? -8.683 9.288 19.315 1.00 86.00 120 HIS A CA 1
ATOM 945 C C . HIS A 1 120 ? -8.357 7.789 19.299 1.00 86.00 120 HIS A C 1
ATOM 947 O O . HIS A 1 120 ? -7.229 7.376 19.575 1.00 86.00 120 HIS A O 1
ATOM 953 N N . ARG A 1 121 ? -9.365 6.959 19.011 1.00 93.31 121 ARG A N 1
ATOM 954 C CA . ARG A 1 121 ? -9.218 5.509 18.957 1.00 93.31 121 ARG A CA 1
ATOM 955 C C . ARG A 1 121 ? -8.333 5.120 17.782 1.00 93.31 121 ARG A C 1
ATOM 957 O O . ARG A 1 121 ? -8.407 5.717 16.708 1.00 93.31 121 ARG A O 1
ATOM 964 N N . ILE A 1 122 ? -7.550 4.071 18.004 1.00 94.62 122 ILE A N 1
ATOM 965 C CA . ILE A 1 122 ? -6.849 3.365 16.940 1.00 94.62 122 ILE A CA 1
ATOM 966 C C . ILE A 1 122 ? -7.856 2.434 16.273 1.00 94.62 122 ILE A C 1
ATOM 968 O O . ILE A 1 122 ? -8.530 1.657 16.953 1.00 94.62 122 ILE A O 1
ATOM 972 N N . MET A 1 123 ? -7.979 2.545 14.961 1.00 95.56 123 MET A N 1
ATOM 973 C CA . MET A 1 123 ? -8.974 1.894 14.123 1.00 95.56 123 MET A CA 1
ATOM 974 C C . MET A 1 123 ? -8.273 1.009 13.094 1.00 95.56 123 MET A C 1
ATOM 976 O O . MET A 1 123 ? -7.180 1.343 12.638 1.00 95.56 123 MET A O 1
ATOM 980 N N . VAL A 1 124 ? -8.902 -0.106 12.729 1.00 95.75 124 VAL A N 1
ATOM 981 C CA . VAL A 1 124 ? -8.410 -1.032 11.702 1.00 95.75 124 VAL A CA 1
ATOM 982 C C . VAL A 1 124 ? -9.478 -1.264 10.655 1.00 95.75 124 VAL A C 1
ATOM 984 O O . VAL A 1 124 ? -10.623 -1.594 10.985 1.00 95.75 124 VAL A O 1
ATOM 987 N N . ARG A 1 125 ? -9.059 -1.156 9.398 1.00 96.69 125 ARG A N 1
ATOM 988 C CA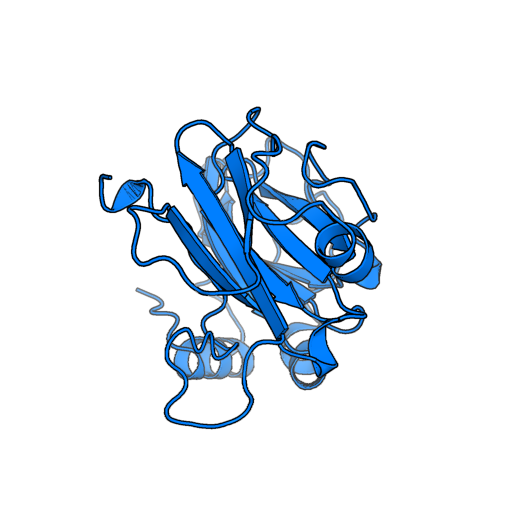 . ARG A 1 125 ? -9.855 -1.407 8.201 1.00 96.69 125 ARG A CA 1
ATOM 989 C C . ARG A 1 125 ? -9.018 -2.175 7.185 1.00 96.69 125 ARG A C 1
ATOM 991 O O . ARG A 1 125 ? -7.800 -2.016 7.155 1.00 96.69 125 ARG A O 1
ATOM 998 N N . VAL A 1 126 ? -9.684 -2.983 6.370 1.00 98.06 126 VAL A N 1
ATOM 999 C CA . VAL A 1 126 ? -9.097 -3.638 5.200 1.00 98.06 126 VAL A CA 1
ATOM 1000 C C . VAL A 1 126 ? -9.832 -3.154 3.954 1.00 98.06 126 VAL A C 1
ATOM 1002 O O . VAL A 1 126 ? -11.048 -2.974 3.979 1.00 98.06 126 VAL A O 1
ATOM 1005 N N . ASP A 1 127 ? -9.113 -2.954 2.861 1.00 98.44 127 ASP A N 1
ATOM 1006 C CA . ASP A 1 127 ? -9.676 -2.631 1.554 1.00 98.44 127 ASP A CA 1
ATOM 1007 C C . ASP A 1 127 ? -9.105 -3.595 0.516 1.00 98.44 127 ASP A C 1
ATOM 1009 O O . ASP A 1 127 ? -7.893 -3.769 0.412 1.00 98.44 127 ASP A O 1
ATOM 1013 N N . SER A 1 128 ? -9.977 -4.263 -0.229 1.00 98.25 128 SER A N 1
ATOM 1014 C CA . SER A 1 128 ? -9.596 -5.196 -1.287 1.00 98.25 128 SER A CA 1
ATOM 1015 C C . SER A 1 128 ? -8.883 -4.436 -2.399 1.00 98.25 128 SER A C 1
ATOM 1017 O O . SER A 1 128 ? -9.375 -3.399 -2.857 1.00 98.25 128 SER A O 1
ATOM 1019 N N . LEU A 1 129 ? -7.764 -4.965 -2.897 1.00 98.06 129 LEU A N 1
ATOM 1020 C CA . LEU A 1 129 ? -7.006 -4.308 -3.964 1.00 98.06 129 LEU A CA 1
ATOM 1021 C C . LEU A 1 129 ? -7.816 -4.183 -5.256 1.00 98.06 129 LEU A C 1
ATOM 1023 O O . LEU A 1 129 ? -7.660 -3.199 -5.979 1.00 98.06 129 LEU A O 1
ATOM 1027 N N . SER A 1 130 ? -8.771 -5.083 -5.487 1.00 97.12 130 SER A N 1
ATOM 1028 C CA . SER A 1 130 ? -9.719 -4.996 -6.601 1.00 97.12 130 SER A CA 1
ATOM 1029 C C . SER A 1 130 ? -10.667 -3.789 -6.560 1.00 97.12 130 SER A C 1
ATOM 1031 O O . SER A 1 130 ? -11.397 -3.551 -7.520 1.00 97.12 130 SER A O 1
ATOM 1033 N N . LYS A 1 131 ? -10.726 -3.048 -5.445 1.00 96.38 131 LYS A N 1
ATOM 1034 C CA . LYS A 1 131 ? -11.502 -1.801 -5.305 1.00 96.38 131 LYS A CA 1
ATOM 1035 C C . LYS A 1 131 ? -10.636 -0.546 -5.295 1.00 96.38 131 LYS A C 1
ATOM 1037 O O . LYS A 1 131 ? -11.179 0.551 -5.205 1.00 96.38 131 LYS A O 1
ATOM 1042 N N . ILE A 1 132 ? -9.318 -0.703 -5.366 1.00 97.69 132 ILE A N 1
ATOM 1043 C CA . ILE A 1 132 ? -8.377 0.405 -5.478 1.00 97.69 132 ILE A CA 1
ATOM 1044 C C . ILE A 1 132 ? -8.068 0.604 -6.954 1.00 97.69 132 ILE A C 1
ATOM 1046 O O . ILE A 1 132 ? -7.636 -0.332 -7.629 1.00 97.69 132 ILE A O 1
ATOM 1050 N N . ASP A 1 133 ? -8.292 1.818 -7.449 1.00 97.12 133 ASP A N 1
ATOM 1051 C CA . ASP A 1 133 ? -8.028 2.151 -8.845 1.00 97.12 133 ASP A CA 1
ATOM 1052 C C . ASP A 1 133 ? -6.532 2.041 -9.169 1.00 97.12 133 ASP A C 1
ATOM 1054 O O . ASP A 1 133 ? -5.668 2.471 -8.398 1.00 97.12 133 ASP A O 1
ATOM 1058 N N . GLU A 1 134 ? -6.227 1.475 -10.338 1.00 98.19 134 GLU A N 1
ATOM 1059 C CA . GLU A 1 134 ? -4.871 1.481 -10.882 1.00 98.19 134 GLU A CA 1
ATOM 1060 C C . GLU A 1 134 ? -4.439 2.915 -11.217 1.00 98.19 134 GLU A C 1
ATOM 1062 O O . GLU A 1 134 ? -5.192 3.697 -11.804 1.00 98.19 134 GLU A O 1
ATOM 1067 N N . CYS A 1 135 ? -3.202 3.263 -10.879 1.00 97.81 135 CYS A N 1
ATOM 1068 C CA . CYS A 1 135 ? -2.633 4.569 -11.178 1.00 97.81 135 CYS A CA 1
ATOM 1069 C C . CYS A 1 135 ? -1.132 4.482 -11.469 1.00 97.81 135 CYS A C 1
ATOM 1071 O O . CYS A 1 135 ? -0.476 3.459 -11.260 1.00 97.81 135 CYS A O 1
ATOM 1073 N N . LYS A 1 136 ? -0.546 5.586 -11.941 1.00 97.12 136 LYS A N 1
ATOM 1074 C CA . LYS A 1 136 ? 0.909 5.685 -12.083 1.00 97.12 136 LYS A CA 1
ATOM 1075 C C . LYS A 1 136 ? 1.537 5.927 -10.717 1.00 97.12 136 LYS A C 1
ATOM 1077 O O . LYS A 1 136 ? 0.947 6.553 -9.845 1.00 97.12 136 LYS A O 1
ATOM 1082 N N . ILE A 1 137 ? 2.808 5.558 -10.577 1.00 95.31 137 ILE A N 1
ATOM 1083 C CA . ILE A 1 137 ? 3.591 5.800 -9.352 1.00 95.31 137 ILE A CA 1
ATOM 1084 C C . ILE A 1 137 ? 3.720 7.292 -8.968 1.00 95.31 137 ILE A C 1
ATOM 1086 O O . ILE A 1 137 ? 4.035 7.632 -7.828 1.00 95.31 137 ILE A O 1
ATOM 1090 N N . ALA A 1 138 ? 3.517 8.193 -9.933 1.00 96.12 138 ALA A N 1
ATOM 1091 C CA . ALA A 1 138 ? 3.552 9.640 -9.731 1.00 96.12 138 ALA A CA 1
ATOM 1092 C C . ALA A 1 138 ? 2.201 10.226 -9.281 1.00 96.12 138 ALA A C 1
ATOM 1094 O O . ALA A 1 138 ? 2.162 11.382 -8.862 1.00 96.12 138 ALA A O 1
ATOM 1095 N N . ASP A 1 139 ? 1.116 9.456 -9.378 1.00 96.94 139 ASP A N 1
ATOM 1096 C CA . ASP A 1 139 ? -0.230 9.908 -9.039 1.00 96.94 139 ASP A CA 1
ATOM 1097 C C . ASP A 1 139 ? -0.473 9.801 -7.524 1.00 96.94 139 ASP A C 1
ATOM 1099 O O . ASP A 1 139 ? 0.163 9.007 -6.833 1.00 96.94 139 ASP A O 1
ATOM 1103 N N . LYS A 1 140 ? -1.417 10.594 -6.996 1.00 93.38 140 LYS A N 1
ATOM 1104 C CA . LYS A 1 140 ? -1.768 10.602 -5.560 1.00 93.38 140 LYS A CA 1
ATOM 1105 C C . LYS A 1 140 ? -2.341 9.258 -5.079 1.00 93.38 140 LYS A C 1
ATOM 1107 O O . LYS A 1 140 ? -2.186 8.921 -3.914 1.00 93.38 140 LYS A O 1
ATOM 1112 N N . GLY A 1 141 ? -2.994 8.504 -5.962 1.00 96.38 141 GLY A N 1
ATOM 1113 C CA . GLY A 1 141 ? -3.761 7.316 -5.588 1.00 96.38 141 GLY A CA 1
ATOM 1114 C C . GLY A 1 141 ? -5.129 7.657 -4.987 1.00 96.38 141 GLY A C 1
ATOM 1115 O O . GLY A 1 141 ? -5.636 8.773 -5.137 1.00 96.38 141 GLY A O 1
ATOM 1116 N N . MET A 1 142 ? -5.735 6.677 -4.320 1.00 95.88 142 MET A N 1
ATOM 1117 C CA . MET A 1 142 ? -7.086 6.730 -3.760 1.00 95.88 142 MET A CA 1
ATOM 1118 C C . MET A 1 142 ? -7.040 6.701 -2.229 1.00 95.88 142 MET A C 1
ATOM 1120 O O . MET A 1 142 ? -6.266 5.948 -1.648 1.00 95.88 142 MET A O 1
ATOM 1124 N N . CYS A 1 143 ? -7.900 7.471 -1.559 1.00 96.19 143 CYS A N 1
ATOM 1125 C CA . CYS A 1 143 ? -8.124 7.333 -0.118 1.00 96.19 143 CYS A CA 1
ATOM 1126 C C . CYS A 1 143 ? -9.409 6.516 0.126 1.00 96.19 143 CYS A C 1
ATOM 1128 O O . CYS A 1 143 ? -10.470 6.938 -0.343 1.00 96.19 143 CYS A O 1
ATOM 1130 N N . PRO A 1 144 ? -9.364 5.371 0.838 1.00 96.12 144 PRO A N 1
ATOM 1131 C CA . PRO A 1 144 ? -10.553 4.535 1.064 1.00 96.12 144 PRO A CA 1
ATOM 1132 C C . PRO A 1 144 ? -11.611 5.156 1.988 1.00 96.12 144 PRO A C 1
ATOM 1134 O O . PRO A 1 144 ? -12.726 4.647 2.105 1.00 96.12 144 PRO A O 1
ATOM 1137 N N . TYR A 1 145 ? -11.266 6.242 2.677 1.00 95.25 145 TYR A N 1
ATOM 1138 C CA . TYR A 1 145 ? -12.118 6.943 3.631 1.00 95.25 145 TYR A CA 1
ATOM 1139 C C . TYR A 1 145 ? -12.042 8.460 3.432 1.00 95.25 145 TYR A C 1
ATOM 1141 O O . TYR A 1 145 ? -11.163 8.977 2.748 1.00 95.25 145 TYR A O 1
ATOM 1149 N N . ASN A 1 146 ? -12.981 9.197 4.026 1.00 94.62 146 ASN A N 1
ATOM 1150 C CA . ASN A 1 146 ? -13.002 10.657 3.909 1.00 94.62 146 ASN A CA 1
ATOM 1151 C C . ASN A 1 146 ? -11.768 11.289 4.591 1.00 94.62 146 ASN A C 1
ATOM 1153 O O . ASN A 1 146 ? -11.441 10.921 5.719 1.00 94.62 146 ASN A O 1
ATOM 1157 N N . GLU A 1 147 ? -11.143 12.281 3.943 1.00 81.88 147 GLU A N 1
ATOM 1158 C CA . GLU A 1 147 ? -9.841 12.869 4.331 1.00 81.88 147 GLU A CA 1
ATOM 1159 C C . GLU A 1 147 ? -9.777 13.363 5.795 1.00 81.88 147 GLU A C 1
ATOM 1161 O O . GLU A 1 147 ? -8.742 13.257 6.442 1.00 81.88 147 GLU A O 1
ATOM 1166 N N . GLU A 1 148 ? -10.887 13.833 6.373 1.00 89.25 148 GLU A N 1
ATOM 1167 C CA . GLU A 1 148 ? -10.927 14.373 7.747 1.00 89.25 148 GLU A CA 1
ATOM 1168 C C . GLU A 1 148 ? -11.090 13.308 8.847 1.00 89.25 148 GLU A C 1
ATOM 1170 O O . GLU A 1 148 ? -11.155 13.627 10.039 1.00 89.25 148 GLU A O 1
ATOM 1175 N N . MET A 1 149 ? -11.224 12.031 8.480 1.00 93.44 149 MET A N 1
ATOM 1176 C CA . MET A 1 149 ? -11.531 10.980 9.450 1.00 93.44 149 MET A CA 1
ATOM 1177 C C . MET A 1 149 ? -10.338 10.573 10.305 1.00 93.44 149 MET A C 1
ATOM 1179 O O . MET A 1 149 ? -10.545 10.180 11.457 1.00 93.44 149 MET A O 1
ATOM 1183 N N . ILE A 1 150 ? -9.125 10.667 9.763 1.00 95.25 150 ILE A N 1
ATOM 1184 C CA . ILE A 1 150 ? -7.899 10.244 10.436 1.00 95.25 150 ILE A CA 1
ATOM 1185 C C . ILE A 1 150 ? -7.043 11.447 10.811 1.00 95.25 150 ILE A C 1
ATOM 1187 O O . ILE A 1 150 ? -6.974 12.427 10.075 1.00 95.25 150 ILE A O 1
ATOM 1191 N N . SER A 1 151 ? -6.386 11.363 11.962 1.00 94.62 151 SER A N 1
ATOM 1192 C CA . SER A 1 151 ? -5.339 12.309 12.343 1.00 94.62 151 SER A CA 1
ATOM 1193 C C . SER A 1 151 ? -3.952 11.794 11.971 1.00 94.62 151 SER A C 1
ATOM 1195 O O . SER A 1 151 ? -3.006 12.571 11.944 1.00 94.62 151 SER A O 1
ATOM 1197 N N . GLU A 1 152 ? -3.821 10.479 11.778 1.00 94.69 152 GLU A N 1
ATOM 1198 C CA . GLU A 1 152 ? -2.544 9.794 11.585 1.00 94.69 152 GLU A CA 1
ATOM 1199 C C . GLU A 1 152 ? -2.771 8.389 11.006 1.00 94.69 152 GLU A C 1
ATOM 1201 O O . GLU A 1 152 ? -3.679 7.671 11.448 1.00 94.69 152 GLU A O 1
ATOM 1206 N N . VAL A 1 153 ? -1.923 7.974 10.063 1.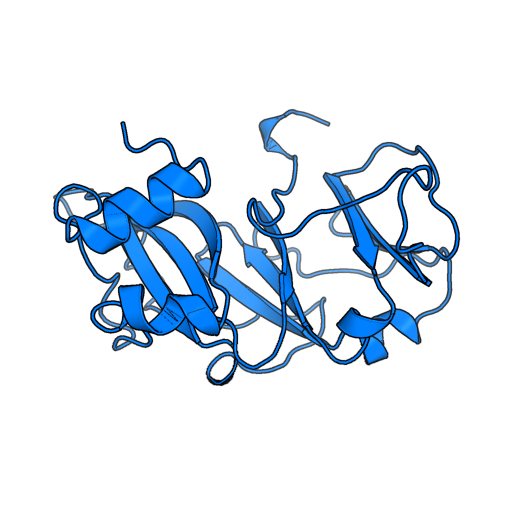00 95.50 153 VAL A N 1
ATOM 1207 C CA . VAL A 1 153 ? -1.746 6.559 9.711 1.00 95.50 153 VAL A CA 1
ATOM 1208 C C . VAL A 1 153 ? -0.624 5.986 10.569 1.00 95.50 153 VAL A C 1
ATOM 1210 O O . VAL A 1 153 ? 0.513 6.437 10.494 1.00 95.50 153 VAL A O 1
ATOM 1213 N N . ILE A 1 154 ? -0.945 4.972 11.368 1.00 93.94 154 ILE A N 1
ATOM 1214 C CA . ILE A 1 154 ? 0.013 4.311 12.262 1.00 93.94 154 ILE A CA 1
ATOM 1215 C C . ILE A 1 154 ? 0.780 3.227 11.505 1.00 93.94 154 ILE A C 1
ATOM 1217 O O . ILE A 1 154 ? 1.990 3.082 11.666 1.00 93.94 154 ILE A O 1
ATOM 1221 N N . ALA A 1 155 ? 0.075 2.437 10.692 1.00 92.81 155 ALA A N 1
ATOM 1222 C CA . ALA A 1 155 ? 0.679 1.376 9.899 1.00 92.81 155 ALA A CA 1
ATOM 1223 C C . ALA A 1 155 ? -0.202 0.987 8.711 1.00 92.81 155 ALA A C 1
ATOM 1225 O O . ALA A 1 155 ? -1.425 1.130 8.756 1.00 92.81 155 ALA A O 1
ATOM 1226 N N . MET A 1 156 ? 0.436 0.416 7.691 1.00 96.06 156 MET A N 1
ATOM 1227 C CA . MET A 1 156 ? -0.224 -0.312 6.612 1.00 96.06 156 MET A CA 1
ATOM 1228 C C . MET A 1 156 ? 0.454 -1.666 6.404 1.00 96.06 156 MET A C 1
ATOM 1230 O O . MET A 1 156 ? 1.620 -1.834 6.770 1.00 96.06 156 MET A O 1
ATOM 1234 N N . ASP A 1 157 ? -0.282 -2.627 5.851 1.00 96.31 157 ASP A N 1
ATOM 1235 C CA . ASP A 1 157 ? 0.248 -3.934 5.455 1.00 96.31 157 ASP A CA 1
ATOM 1236 C C . ASP A 1 157 ? -0.656 -4.601 4.408 1.00 96.31 157 ASP A C 1
ATOM 1238 O O . ASP A 1 157 ? -1.789 -4.168 4.196 1.00 96.31 157 ASP A O 1
ATOM 1242 N N . ILE A 1 158 ? -0.167 -5.656 3.764 1.00 96.81 158 ILE A N 1
ATOM 1243 C CA . ILE A 1 158 ? -0.942 -6.472 2.825 1.00 96.81 158 ILE A CA 1
ATOM 1244 C C . ILE A 1 158 ? -1.604 -7.619 3.584 1.00 96.81 158 ILE A C 1
ATOM 1246 O O . ILE A 1 158 ? -0.994 -8.221 4.460 1.00 96.81 158 ILE A O 1
ATOM 1250 N N . ILE A 1 159 ? -2.855 -7.925 3.250 1.00 96.44 159 ILE A N 1
ATOM 1251 C CA . ILE A 1 159 ? -3.595 -9.088 3.735 1.00 96.44 159 ILE A CA 1
ATOM 1252 C C . ILE A 1 159 ? -3.728 -10.076 2.577 1.00 96.44 159 ILE A C 1
ATOM 1254 O O . ILE A 1 159 ? -4.447 -9.765 1.624 1.00 96.44 159 ILE A O 1
ATOM 1258 N N . PRO A 1 160 ? -3.091 -11.256 2.652 1.00 95.50 160 PRO A N 1
ATOM 1259 C CA . PRO A 1 160 ? -3.212 -12.266 1.611 1.00 95.50 160 PRO A CA 1
ATOM 1260 C C . PRO A 1 160 ? -4.668 -12.673 1.378 1.00 95.50 160 PRO A C 1
ATOM 1262 O O . PRO A 1 160 ? -5.444 -12.802 2.333 1.00 95.50 160 PRO A O 1
ATOM 1265 N N . ALA A 1 161 ? -5.020 -12.942 0.122 1.00 96.69 161 ALA A N 1
ATOM 1266 C CA . ALA A 1 161 ? -6.362 -13.353 -0.290 1.00 96.69 161 ALA A CA 1
ATOM 1267 C C . ALA A 1 161 ? -6.950 -14.490 0.572 1.00 96.69 161 ALA A C 1
ATOM 1269 O O . ALA A 1 161 ? -8.125 -14.465 0.940 1.00 96.69 161 ALA A O 1
ATOM 1270 N N . GLU A 1 162 ? -6.120 -15.471 0.938 1.00 95.25 162 GLU A N 1
ATOM 1271 C CA . GLU A 1 162 ? -6.504 -16.629 1.757 1.00 95.25 162 GLU A CA 1
ATOM 1272 C C . GLU A 1 162 ? -6.949 -16.270 3.183 1.00 95.25 162 GLU A C 1
ATOM 1274 O O . GLU A 1 162 ? -7.760 -16.984 3.778 1.00 95.25 162 GLU A O 1
ATOM 1279 N N . ASP A 1 163 ? -6.482 -15.137 3.710 1.00 95.06 163 ASP A N 1
ATOM 1280 C CA . ASP A 1 163 ? -6.772 -14.674 5.063 1.00 95.06 163 ASP A CA 1
ATOM 1281 C C . ASP A 1 163 ? -7.819 -13.549 5.109 1.00 95.06 163 ASP A C 1
ATOM 1283 O O . ASP A 1 163 ? -8.332 -13.241 6.188 1.00 95.06 163 ASP A O 1
ATOM 1287 N N . LEU A 1 164 ? -8.238 -12.988 3.964 1.00 94.75 164 LEU A N 1
ATOM 1288 C CA . LEU A 1 164 ? -9.272 -11.939 3.901 1.00 94.75 164 LEU A CA 1
ATOM 1289 C C . LEU A 1 164 ? -10.588 -12.347 4.573 1.00 94.75 164 LEU A C 1
ATOM 1291 O O . LEU A 1 164 ? -11.267 -11.512 5.174 1.00 94.75 164 LEU A O 1
ATOM 1295 N N . GLY A 1 165 ? -10.932 -13.638 4.540 1.00 96.00 165 GLY A N 1
ATOM 1296 C CA . GLY A 1 165 ? -12.120 -14.166 5.214 1.00 96.00 165 GLY A CA 1
ATOM 1297 C C . GLY A 1 165 ? -12.123 -13.923 6.729 1.00 96.00 165 GLY A C 1
ATOM 1298 O O . GLY A 1 165 ? -13.189 -13.747 7.320 1.00 96.00 165 GLY A O 1
ATOM 1299 N N . VAL A 1 166 ? -10.945 -13.842 7.360 1.00 96.06 166 VAL A N 1
ATOM 1300 C CA . VAL A 1 166 ? -10.808 -13.516 8.788 1.00 96.06 166 VAL A CA 1
ATOM 1301 C C . VAL A 1 166 ? -11.207 -12.067 9.065 1.00 96.06 166 VAL A C 1
ATOM 1303 O O . VAL A 1 166 ? -11.718 -11.792 10.145 1.00 96.06 166 VAL A O 1
ATOM 1306 N N . PHE A 1 167 ? -11.027 -11.163 8.099 1.00 96.19 167 PHE A N 1
ATOM 1307 C CA . PHE A 1 167 ? -11.231 -9.716 8.235 1.00 96.19 167 PHE A CA 1
ATOM 1308 C C . PHE A 1 167 ? -12.546 -9.212 7.625 1.00 96.19 167 PHE A C 1
ATOM 1310 O O . PHE A 1 167 ? -12.810 -8.015 7.646 1.00 96.19 167 PHE A O 1
ATOM 1317 N N . ALA A 1 168 ? -13.414 -10.107 7.146 1.00 95.12 168 ALA A N 1
ATOM 1318 C CA . ALA A 1 168 ? -14.584 -9.766 6.332 1.00 95.12 168 ALA A CA 1
ATOM 1319 C C . ALA A 1 168 ? -15.528 -8.691 6.917 1.00 95.12 168 ALA A C 1
ATOM 1321 O O . ALA A 1 168 ? -16.205 -7.993 6.169 1.00 95.12 168 ALA A O 1
ATOM 1322 N N . ASN A 1 169 ? -15.599 -8.532 8.243 1.00 94.56 169 ASN A N 1
ATOM 1323 C CA . ASN A 1 169 ? -16.444 -7.514 8.887 1.00 94.56 169 ASN A CA 1
ATOM 1324 C C . ASN A 1 169 ? -15.831 -6.098 8.902 1.00 94.56 169 ASN A C 1
ATOM 1326 O O . ASN A 1 169 ? -16.513 -5.158 9.313 1.00 94.56 169 ASN A O 1
ATOM 1330 N N . ILE A 1 170 ? -14.561 -5.953 8.524 1.00 96.50 170 ILE A N 1
ATOM 1331 C CA . ILE A 1 170 ? -13.852 -4.676 8.398 1.00 96.50 170 ILE A CA 1
ATOM 1332 C C . ILE A 1 170 ? -13.299 -4.441 6.989 1.00 96.50 170 ILE A C 1
ATOM 1334 O O . ILE A 1 170 ? -12.575 -3.466 6.788 1.00 96.50 170 ILE A O 1
ATOM 1338 N N . THR A 1 171 ? -13.645 -5.311 6.039 1.00 97.69 171 THR A N 1
ATOM 1339 C CA . THR A 1 171 ? -13.229 -5.221 4.640 1.00 97.69 171 THR A CA 1
ATOM 1340 C C . THR A 1 171 ? -14.205 -4.370 3.827 1.00 97.69 171 THR A C 1
ATOM 1342 O O . THR A 1 171 ? -15.420 -4.534 3.945 1.00 97.69 171 THR A O 1
ATOM 1345 N N . ASP A 1 172 ? -13.677 -3.488 2.976 1.00 97.06 172 ASP A N 1
ATOM 1346 C CA . ASP A 1 172 ? -14.413 -2.695 1.983 1.00 97.06 172 ASP A CA 1
ATOM 1347 C C . ASP A 1 172 ? -15.591 -1.895 2.544 1.00 97.06 172 ASP A C 1
ATOM 1349 O O . ASP A 1 172 ? -16.695 -1.864 1.984 1.00 97.06 172 ASP A O 1
ATOM 1353 N N . LEU A 1 173 ? -15.375 -1.269 3.692 1.00 97.25 173 LEU A N 1
ATOM 1354 C CA . LEU A 1 173 ? -16.422 -0.499 4.341 1.00 97.25 173 LEU A CA 1
ATOM 1355 C C . LEU A 1 173 ? -16.746 0.785 3.564 1.00 97.25 173 LEU A C 1
ATOM 1357 O O . LEU A 1 173 ? -15.988 1.262 2.725 1.00 97.25 173 LEU A O 1
ATOM 1361 N N . ASP A 1 174 ? -17.882 1.404 3.873 1.00 96.50 174 ASP A N 1
ATOM 1362 C CA . ASP A 1 174 ? -18.195 2.733 3.343 1.00 96.50 174 ASP A CA 1
ATOM 1363 C C . ASP A 1 174 ? -17.103 3.752 3.728 1.00 96.50 174 ASP A C 1
ATOM 1365 O O . ASP A 1 174 ? -16.512 3.659 4.809 1.00 96.50 174 ASP A O 1
ATOM 1369 N N . ALA A 1 175 ? -16.853 4.751 2.877 1.00 96.00 175 ALA A N 1
ATOM 1370 C CA . ALA A 1 175 ? -15.829 5.778 3.103 1.00 96.00 175 ALA A CA 1
ATOM 1371 C C . ALA A 1 175 ? -16.030 6.590 4.401 1.00 96.00 175 ALA A C 1
ATOM 1373 O O . ALA A 1 175 ? -15.126 7.289 4.855 1.00 96.00 175 ALA A O 1
ATOM 1374 N N . ARG A 1 176 ? -17.206 6.495 5.036 1.00 95.00 176 ARG A N 1
ATOM 1375 C CA . ARG A 1 176 ? -17.525 7.095 6.342 1.00 95.00 176 ARG A CA 1
ATOM 1376 C C . ARG A 1 176 ? -17.120 6.223 7.537 1.00 95.00 176 ARG A C 1
ATOM 1378 O O . ARG A 1 176 ? -17.471 6.565 8.669 1.00 95.00 176 ARG A O 1
ATOM 1385 N N . SER A 1 177 ? -16.424 5.107 7.321 1.00 95.31 177 SER A N 1
ATOM 1386 C CA . SER A 1 177 ? -15.982 4.179 8.366 1.00 95.31 177 SER A CA 1
ATOM 1387 C C . SER A 1 177 ? -14.474 3.932 8.319 1.00 95.31 177 SER A C 1
ATOM 1389 O O . SER A 1 177 ? -13.917 3.645 7.265 1.00 95.31 177 SER A O 1
ATOM 1391 N N . LEU A 1 178 ? -13.827 3.954 9.486 1.00 95.25 178 LEU A N 1
ATOM 1392 C CA . LEU A 1 178 ? -12.433 3.516 9.666 1.00 95.25 178 LEU A CA 1
ATOM 1393 C C . LEU A 1 178 ? -12.335 2.059 10.146 1.00 95.25 178 LEU A C 1
ATOM 1395 O O . LEU A 1 178 ? -11.282 1.622 10.594 1.00 95.25 178 LEU A O 1
ATOM 1399 N N . GLY A 1 179 ? -13.446 1.319 10.107 1.00 95.44 179 GLY A N 1
ATOM 1400 C CA . GLY A 1 179 ? -13.527 -0.045 10.615 1.00 95.44 179 GLY A CA 1
ATOM 1401 C C . GLY A 1 179 ? -13.690 -0.120 12.124 1.00 95.44 179 GLY A C 1
ATOM 1402 O O . GLY A 1 179 ? -14.454 0.650 12.715 1.00 95.44 179 GLY A O 1
ATOM 1403 N N . ASN A 1 180 ? -13.036 -1.096 12.748 1.00 94.94 180 ASN A N 1
ATOM 1404 C CA . ASN A 1 180 ? -13.239 -1.407 14.160 1.00 94.94 180 ASN A CA 1
ATOM 1405 C C . ASN A 1 180 ? -12.101 -0.861 15.024 1.00 94.94 180 ASN A C 1
ATOM 1407 O O . ASN A 1 180 ? -10.954 -0.848 14.580 1.00 94.94 180 ASN A O 1
ATOM 1411 N N . PRO A 1 181 ? -12.376 -0.461 16.280 1.00 94.19 181 PRO A N 1
ATOM 1412 C CA . PRO A 1 181 ? -11.312 -0.120 17.210 1.00 94.19 181 PRO A CA 1
ATOM 1413 C C . PRO A 1 181 ? -10.371 -1.310 17.420 1.00 94.19 181 PRO A C 1
ATOM 1415 O O . PRO A 1 181 ? -10.840 -2.411 17.715 1.00 94.19 181 PRO A O 1
ATOM 1418 N N . LEU A 1 182 ? -9.063 -1.060 17.352 1.00 91.75 182 LEU A N 1
ATOM 1419 C CA . LEU A 1 182 ? -7.991 -2.039 17.546 1.00 91.75 182 LEU A CA 1
ATOM 1420 C C . LEU A 1 182 ? -8.188 -2.845 18.840 1.00 91.75 182 LEU A C 1
ATOM 1422 O O . LEU A 1 182 ? -8.210 -4.071 18.836 1.00 91.75 182 LEU A O 1
ATOM 1426 N N . ALA A 1 183 ? -8.474 -2.139 19.938 1.00 89.44 183 ALA A N 1
ATOM 1427 C CA . ALA A 1 183 ? -8.716 -2.713 21.265 1.00 89.44 183 ALA A CA 1
ATOM 1428 C C . ALA A 1 183 ? -9.982 -3.591 21.367 1.00 89.44 183 ALA A C 1
ATOM 1430 O O . ALA A 1 183 ? -10.244 -4.192 22.408 1.00 89.44 183 ALA A O 1
ATOM 1431 N N . LYS A 1 184 ? -10.819 -3.622 20.325 1.00 90.56 184 LYS A N 1
ATOM 1432 C CA . LYS A 1 184 ? -12.074 -4.384 20.272 1.00 90.56 184 LYS A CA 1
ATOM 1433 C C . LYS A 1 184 ? -12.102 -5.377 19.112 1.00 90.56 184 LYS A C 1
ATOM 1435 O O . LYS A 1 184 ? -13.185 -5.844 18.752 1.00 90.56 184 LYS A O 1
ATOM 1440 N N . LEU A 1 185 ? -10.949 -5.695 18.522 1.00 91.44 185 LEU A N 1
ATOM 1441 C CA . LEU A 1 185 ? -10.900 -6.684 17.457 1.00 91.44 185 LEU A CA 1
ATOM 1442 C C . LEU A 1 185 ? -11.362 -8.064 17.957 1.00 91.44 185 LEU A C 1
ATOM 1444 O O . LEU A 1 185 ? -11.035 -8.478 19.074 1.00 91.44 185 LEU A O 1
ATOM 1448 N N . PRO A 1 186 ? -12.122 -8.806 17.136 1.00 92.69 186 PRO A N 1
ATOM 1449 C CA . PRO A 1 186 ? -12.397 -10.212 17.381 1.00 92.69 186 PRO A CA 1
ATOM 1450 C C . PRO A 1 186 ? -11.110 -11.012 17.609 1.00 92.69 186 PRO A C 1
ATOM 1452 O O . PRO A 1 186 ? -10.112 -10.809 16.920 1.00 92.69 186 PRO A O 1
ATOM 1455 N N . LYS A 1 187 ? -11.161 -11.992 18.521 1.00 91.50 187 LYS A N 1
ATOM 1456 C CA . LYS A 1 187 ? -10.000 -12.823 18.898 1.00 91.50 187 LYS A CA 1
ATOM 1457 C C . LYS A 1 187 ? -9.281 -13.464 17.707 1.00 91.50 187 LYS A C 1
ATOM 1459 O O . LYS A 1 187 ? -8.066 -13.595 17.743 1.00 91.50 187 LYS A O 1
ATOM 1464 N N . ALA A 1 188 ? -10.021 -13.875 16.676 1.00 92.06 188 ALA A N 1
ATOM 1465 C CA . ALA A 1 188 ? -9.438 -14.481 15.481 1.00 92.06 188 ALA A CA 1
ATOM 1466 C C . ALA A 1 188 ? -8.552 -13.496 14.697 1.00 92.06 188 ALA A C 1
ATOM 1468 O O . ALA A 1 188 ? -7.475 -13.877 14.250 1.00 92.06 188 ALA A O 1
ATOM 1469 N N . MET A 1 189 ? -8.972 -12.230 14.588 1.00 93.25 189 MET A N 1
ATOM 1470 C CA . MET A 1 189 ? -8.182 -11.178 13.939 1.00 93.25 189 MET A CA 1
ATOM 1471 C C . MET A 1 189 ? -6.971 -10.810 14.789 1.00 93.25 189 MET A C 1
ATOM 1473 O O . MET A 1 189 ? -5.865 -10.788 14.269 1.00 93.25 189 MET A O 1
ATOM 1477 N N . ASP A 1 190 ? -7.156 -10.592 16.096 1.00 91.00 190 ASP A N 1
ATOM 1478 C CA . ASP A 1 190 ? -6.041 -10.283 17.007 1.00 91.00 190 ASP A CA 1
ATOM 1479 C C . ASP A 1 190 ? -4.971 -11.388 16.980 1.00 91.00 190 ASP A C 1
ATOM 1481 O O . ASP A 1 190 ? -3.784 -11.099 16.858 1.00 91.00 190 ASP A O 1
ATOM 1485 N N . ALA A 1 191 ? -5.381 -12.661 16.986 1.00 91.44 191 ALA A N 1
ATOM 1486 C CA . ALA A 1 191 ? -4.457 -13.786 16.865 1.00 91.44 191 ALA A CA 1
ATOM 1487 C C . ALA A 1 191 ? -3.682 -13.779 15.534 1.00 91.44 191 ALA A C 1
ATOM 1489 O O . ALA A 1 191 ? -2.479 -14.037 15.538 1.00 91.44 191 ALA A O 1
ATOM 1490 N N . LYS A 1 192 ? -4.344 -13.464 14.411 1.00 91.19 192 LYS A N 1
ATOM 1491 C CA . LYS A 1 192 ? -3.688 -13.348 13.098 1.00 91.19 192 LYS A CA 1
ATOM 1492 C C . LYS A 1 192 ? -2.698 -12.188 13.047 1.00 91.19 192 LYS A C 1
ATOM 1494 O O . LYS A 1 192 ? -1.554 -12.395 12.661 1.00 91.19 192 LYS A O 1
ATOM 1499 N N . LEU A 1 193 ? -3.094 -11.008 13.521 1.00 88.31 193 LEU A N 1
ATOM 1500 C CA . LEU A 1 193 ? -2.215 -9.838 13.583 1.00 88.31 193 LEU A CA 1
ATOM 1501 C C . LEU A 1 193 ? -0.971 -10.108 14.441 1.00 88.31 193 LEU A C 1
ATOM 1503 O O . LEU A 1 193 ? 0.147 -9.826 14.017 1.00 88.31 193 LEU A O 1
ATOM 1507 N N . ARG A 1 194 ? -1.130 -10.742 15.607 1.00 88.75 194 ARG A N 1
ATOM 1508 C CA . ARG A 1 194 ? 0.012 -11.136 16.448 1.00 88.75 194 ARG A CA 1
ATOM 1509 C C . ARG A 1 194 ? 0.924 -12.149 15.764 1.00 88.75 194 ARG A C 1
ATOM 1511 O O . ARG A 1 194 ? 2.139 -12.036 15.886 1.00 88.75 194 ARG A O 1
ATOM 1518 N N . ALA A 1 195 ? 0.362 -13.115 15.034 1.00 88.56 195 ALA A N 1
ATOM 1519 C CA . ALA A 1 195 ? 1.149 -14.089 14.276 1.00 88.56 195 ALA A CA 1
ATOM 1520 C C . ALA A 1 195 ? 2.005 -13.431 13.178 1.00 88.56 195 ALA A C 1
ATOM 1522 O O . ALA A 1 195 ? 3.076 -13.937 12.858 1.00 88.56 195 ALA A O 1
ATOM 1523 N N . TRP A 1 196 ? 1.571 -12.284 12.655 1.00 86.94 196 TRP A N 1
ATOM 1524 C CA . TRP A 1 196 ? 2.320 -11.467 11.696 1.00 86.94 196 TRP A CA 1
ATOM 1525 C C . TRP A 1 196 ? 3.215 -10.401 12.343 1.00 86.94 196 TRP A C 1
ATOM 1527 O O . TRP A 1 196 ? 3.781 -9.561 11.647 1.00 86.94 196 TRP A O 1
ATOM 1537 N N . GLY A 1 197 ? 3.358 -10.415 13.671 1.00 84.31 197 GLY A N 1
ATOM 1538 C CA . GLY A 1 197 ? 4.255 -9.506 14.384 1.00 84.31 197 GLY A CA 1
ATOM 1539 C C . GLY A 1 197 ? 3.717 -8.084 14.552 1.00 84.31 197 GLY A C 1
ATOM 1540 O O . GLY A 1 197 ? 4.501 -7.153 14.730 1.00 84.31 197 GLY A O 1
ATOM 1541 N N . PHE A 1 198 ? 2.397 -7.885 14.498 1.00 79.50 198 PHE A N 1
ATOM 1542 C CA . PHE A 1 198 ? 1.796 -6.637 14.963 1.00 79.50 198 PHE A CA 1
ATOM 1543 C C . PHE A 1 198 ? 1.731 -6.654 16.489 1.00 79.50 198 PHE A C 1
ATOM 1545 O O . PHE A 1 198 ? 0.983 -7.431 17.090 1.00 79.50 198 PHE A O 1
ATOM 1552 N N . GLU A 1 199 ? 2.522 -5.790 17.119 1.00 69.25 199 GLU A N 1
ATOM 1553 C CA . GLU A 1 199 ? 2.428 -5.538 18.552 1.00 69.25 199 GLU A CA 1
ATOM 1554 C C . GLU A 1 199 ? 1.279 -4.563 18.813 1.00 69.25 199 GLU A C 1
ATOM 1556 O O . GLU A 1 199 ? 1.230 -3.452 18.288 1.00 69.25 199 GLU A O 1
ATOM 1561 N N . MET A 1 200 ? 0.309 -5.043 19.582 1.00 61.62 200 MET A N 1
ATOM 1562 C CA . MET A 1 200 ? -0.928 -4.348 19.914 1.00 61.62 200 MET A CA 1
ATOM 1563 C C . MET A 1 200 ? -0.805 -3.926 21.380 1.00 61.62 200 MET A C 1
ATOM 1565 O O . MET A 1 200 ? -1.330 -4.624 22.254 1.00 61.62 200 MET A O 1
ATOM 1569 N N . GLU A 1 201 ? 0.003 -2.898 21.650 1.00 50.81 201 GLU A N 1
ATOM 1570 C CA . GLU A 1 201 ? 0.116 -2.282 22.984 1.00 50.81 201 GLU A CA 1
ATOM 1571 C C . GLU A 1 201 ? -1.028 -1.295 23.253 1.00 50.81 201 GLU A C 1
ATOM 1573 O O . GLU A 1 201 ? -1.365 -0.493 22.349 1.00 50.81 201 GLU A O 1
#

Foldseek 3Di:
DDPQQAAAEALVDDQDLDPPDDDAFCWKWFAAPPQKIFIARHDDPDDGSDIGGHGPVLQQWWKWWAFWLQFIATEHNVVRNPDDHPDIDGAAPPTRTHYIYTDHQLKWKKWFFFFLDPVRFTFIAIERSVPWDHDDRRDRTDHLADRNGGPTTPDMHMGHNVCVVLVVQRYSDHNPDRHGGLVPDDPSVVVVCVVSPDDDD

pLDDT: mean 91.4, std 9.15, range [50.81, 98.62]

Secondary structure (DSSP, 8-state):
--GGGPPB--SSS----STTSSSPPSEEEEEETTTEEEEESS------SEEEEE-GGGTTSEEEEEETTS-EEEEEHHHHHTSPTT--EEPP-SS-EEEEEEE-TT-EEEEEEEESSTT--EEEEEEEGGGSPB--TTS--B-SS-GGGEEEEEEEEEE-GGGGGGGTTTBS--TT---EEGGG--HHHHHHHHHTT----

=== Feature glossary ===
Legend for the data blocks above and below:

— What the protein is —

The amino-acid sequence is the protein's primary structure: the linear order of residues from the N-terminus to the C-terminus, written in one-letter code. Everything else here — the 3D coordinates, the secondary structure, the domain annotations — is ultimately a consequence of this string.

Functional annotations link the protein to curated databases. InterPro entries identify conserved domains and families by matching the sequence against member-database signatures (Pfam, PROSITE, CDD, …). Gene Ontology (GO) terms describe molecular function, biological process, and cellular component in a controlled vocabulary. CATH places the structure in a hierarchical fold classification (Class/Architecture/Topology/Homologous-superfamily). The organism is the source species.

— Where its atoms are —

Atomic coordinates in PDBx/mmCIF format — the same representation the Protein Data Bank distributes. Each line of the _atom_site loop places one backbone atom in Cartesian space (units: ångströms, origin: arbitrary).

The six renders are orthographic views along the three Cartesian axes in both directions. Representation (cartoon, sticks, or surface) and color scheme (sequence-rainbow or by-chain) vary across proteins so the training set covers all the common visualization conventions.

— Local backbone conformation —

Eight-state secondary structure (DSSP): H is the canonical α-helix, G the tighter 3₁₀-helix, I the wider π-helix; E/B are β-structure, T and S are turns and bends, and '-' is everything else. DSSP derives these from the pattern of main-chain N–H···O=C hydrogen bonds, not from the sequence.

Three-state secondary structure (P-SEA) collapses the eight DSSP classes into helix (a), strand (b), and coil (c). P-SEA assigns these from Cα geometry alone — distances and angles — without requiring backbone oxyge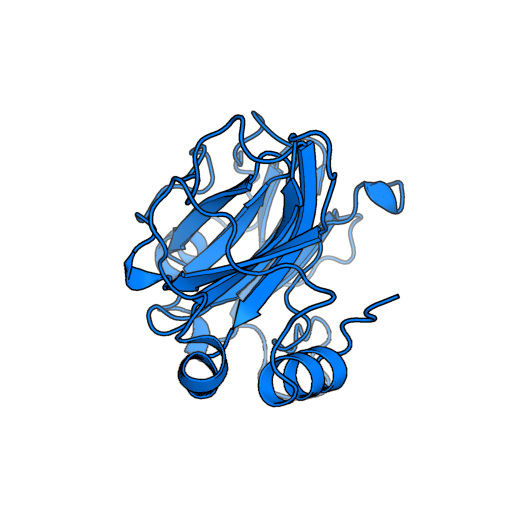ns, so it works on any Cα trace.

φ (phi) and ψ (psi) are the two rotatable backbone dihedrals per residue: φ is the C(i-1)–N–Cα–C torsion, ψ is the N–Cα–C–N(i+1) torsion, both in degrees on (−180°, 180°]. α-helical residues cluster near (−60°, −45°); β-strand residues near (−120°, +130°). A Ramachandran plot is simply a scatter of (φ, ψ) for every residue.

— Global shape and packing —

The geometric summary reports three shape descriptors. Rg (radius of gyration) measures how spread out the Cα atoms are about their centre of mass; compact globular proteins have small Rg, elongated or unfolded ones large. Cα contacts (<8 Å, |i−j|>4) count long-range residue pairs in spatial proximity — high for tightly packed folds, near zero for rods or random coil. The bounding-box extents give the protein's footprint along x, y, z in Å.

SASA measures how much of the protein is reachable by solvent. It is computed by rolling a water-sized probe over the atomic surface and summing the exposed area (Å²). Per-residue SASA distinguishes core (buried, low SASA) from surface (exposed, high SASA) residues; total SASA is a whole-molecule size measure.

Plot images: a contact map (which residues are close in 3D, as an N×N binary image), a Ramachandran scatter (backbone torsion angles, revealing secondary-structure composition at a glance), and — for AlphaFold structures — a PAE heatmap (pairwise prediction confidence).

— Structural neighborhood —

A 3Di character summarizes, for each residue, the relative orientation of the Cα frame of its nearest spatial neighbor. Because it encodes fold topology rather than chemistry, 3Di alignments detect remote structural similarity that sequence alignment misses.

The Foldseek neighbor list gives the closest experimentally determined structures in the PDB, ranked by structural alignment. TM-score near 1 means near-identical fold; near 0.3 means only rough topology match. This is how one finds what a novel AlphaFold prediction most resembles in the solved-structure universe.

— Confidence and disorder —

For AlphaFold models, the B-factor field carries pLDDT — the model's own estimate of local accuracy on a 0–100 scale. Regions with pLDDT<50 should be treated as essentially unmodeled; they often correspond to intrinsically disordered segments.

Crystallographic B-factors measure how much each atom's electron density is smeared out, in Å². They rise in mobile loops and surface residues and fall in the buried interior. In AlphaFold models this column is repurposed to hold pLDDT instead.

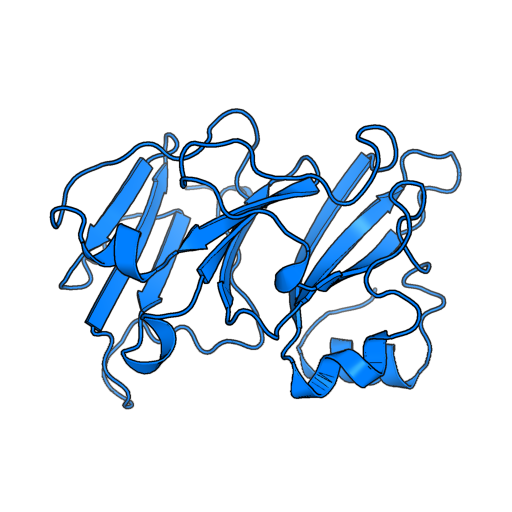Predicted Aligned Error (PAE) is an AlphaFold confidence matrix: entry (i, j) is the expected error in the position of residue j, in ångströms, when the prediction is superimposed on the true structure at residue i. Low PAE within a block of residues means that block is internally rigid and well-predicted; high PAE between two blocks means their relative placement is uncertain even if each block individually is confident.